Protein AF-A0A318JMF9-F1 (afdb_monomer)

Mean predicted aligned error: 12.47 Å

Radius of gyration: 26.85 Å; Cα contacts (8 Å, |Δi|>4): 436; chains: 1; bounding box: 63×48×75 Å

Sequence (307 aa):
MGHQTILVIGDNFRHQLGKFQRVDYADPLSEHMTLADIMDEAIEEFETSDWPSKGNLLEWVVRIHGVAILNQDQEPDFRDTHKEGWVRLDDKGNICEIVSRTIPEGFFDYIECSINSWKLKSGAKAYVFDRYDDFPASDGFAGSAQKAAIDFEGMRDLVQHHAACRWDSAAEVRGSMVWKPFSYFWEKYPNQNCSGDPYSDVIKEWQEQTGVEAILCQARKGAFYPDERMPEFEREIWNFFWNDHAHHSIDLLLLSKIEYIRRFDIHKFLKYNLIIKNSVLIEERNQKELFDSLPNESLLTLVYVYS

Foldseek 3Di:
DDKFKEKEWDDPVVLLCLLAAWLVAHQLPRPLKDKDFCVVVLVVCCVPDPCVVPDDSVVSLCVVQVADEDEPPDDDDSRPRGVQWYFYAYPVRDTDTTIGITSVNHDFHDFDQQAAFFAFDPPFDFAGDDPDVPDDPPDRTGSGHAPVGGDPVVVVVLVVVLVVLLVVVLCVQLPVPDADPLVVLCVVCVPCVPPPDPPPPSNVVRCPRPSNVSSVVCCVVCVSQPDPPPPPVSRVVSCSVPVDPDDPDDGQHFDQLQVVVVPDPCVPPPPGPWYTYPSDIDPDPCPPVVSVPDDRRITITIIMTHD

Solvent-accessible surface area (backbone atoms only — not comparable to full-atom values): 17632 Å² total; per-residue (Å²): 123,53,81,42,35,36,39,29,48,48,91,57,48,67,70,39,47,55,43,31,25,23,55,97,60,41,64,61,80,44,89,54,58,43,82,40,83,41,47,70,58,53,51,52,51,43,74,72,43,84,51,62,86,76,56,56,70,68,67,46,46,35,67,74,67,59,25,30,86,36,54,69,91,56,79,82,44,40,83,59,78,29,43,46,12,30,36,31,24,43,101,83,68,45,81,76,46,34,35,41,40,39,24,95,63,31,68,28,46,48,75,58,75,81,56,55,66,47,38,37,37,90,90,49,72,64,42,70,59,66,96,54,98,81,66,71,77,51,94,52,37,19,27,28,41,43,56,88,28,44,27,64,64,65,46,49,51,51,53,52,52,53,52,48,56,50,49,53,54,39,47,62,65,27,61,88,55,75,75,81,59,67,66,62,41,53,66,73,40,70,86,62,77,75,71,87,56,92,77,39,71,49,53,54,58,54,42,68,34,69,35,45,34,49,37,51,52,39,41,75,70,49,76,67,41,60,56,90,85,46,55,70,66,63,36,47,54,52,43,57,78,69,68,59,83,80,73,93,64,81,63,52,48,44,31,34,44,54,62,46,62,77,74,43,72,62,90,81,69,73,75,56,81,42,32,35,46,87,62,38,80,46,88,61,93,51,61,64,60,56,61,68,67,49,58,56,76,42,34,36,31,45,42,42,28,37,58

pLDDT: mean 76.56, std 17.06, range [31.16, 98.56]

Secondary structure (DSSP, 8-state):
--EEEEEEESS-HHHHHHTTB-GGGS-TT-TT-EEEE-HHHHHHHHHHSSGGGT--HHHHHHHHS-PEEEETTPPP-TTTTTSSEEEEE-TTS-EEEEEEEE-TT--B--EE-----EEBPTT--EE---SSTT----TTEESEEEGGGB-HHHHHHHHHHHHHHHHHHHHHHHTT-----HHHHHHH-TTTTTS--TT-HHHHHHHTSHHHHHHHHHIIIIITS--TTS-HHHHHHHHHHHH---------EEEEHHHHHHHS-HHHH---SEEEETTEEE--S-HHHHHHHS-TT-EEEEEEEE-

Structure (mmCIF, N/CA/C/O backbone):
data_AF-A0A318JMF9-F1
#
_entry.id   AF-A0A318JMF9-F1
#
loop_
_atom_site.group_PDB
_atom_site.id
_atom_site.type_symbol
_atom_site.label_atom_id
_atom_site.label_alt_id
_atom_site.label_comp_id
_atom_site.label_asym_id
_atom_site.label_entity_id
_atom_site.label_seq_id
_atom_site.pdbx_PDB_ins_code
_atom_site.Cartn_x
_atom_site.Cartn_y
_atom_site.Cartn_z
_atom_site.occupancy
_atom_site.B_iso_or_equiv
_atom_site.auth_seq_id
_atom_site.auth_comp_id
_atom_site.auth_asym_id
_atom_site.auth_atom_id
_atom_site.pdbx_PDB_model_num
ATOM 1 N N . MET A 1 1 ? 4.411 14.416 5.822 1.00 55.31 1 MET A N 1
ATOM 2 C CA . MET A 1 1 ? 4.332 13.034 5.343 1.00 55.31 1 MET A CA 1
ATOM 3 C C . MET A 1 1 ? 5.547 12.772 4.475 1.00 55.31 1 MET A C 1
ATOM 5 O O . MET A 1 1 ? 5.862 13.599 3.622 1.00 55.31 1 MET A O 1
ATOM 9 N N . GLY A 1 2 ? 6.318 11.748 4.816 1.00 73.75 2 GLY A N 1
ATOM 10 C CA . GLY A 1 2 ? 7.602 11.417 4.209 1.00 73.75 2 GLY A CA 1
ATOM 11 C C . GLY A 1 2 ? 7.675 9.936 3.860 1.00 73.75 2 GLY A C 1
ATOM 12 O O . GLY A 1 2 ? 6.997 9.109 4.462 1.00 73.75 2 GLY A O 1
ATOM 13 N N . HIS A 1 3 ? 8.516 9.610 2.884 1.00 73.94 3 HIS A N 1
ATOM 14 C CA . HIS A 1 3 ? 8.763 8.229 2.486 1.00 73.94 3 HIS A CA 1
ATOM 15 C C . HIS A 1 3 ? 9.754 7.586 3.454 1.00 73.94 3 HIS A C 1
ATOM 17 O O . HIS A 1 3 ? 10.778 8.184 3.806 1.00 73.94 3 HIS A O 1
ATOM 23 N N . GLN A 1 4 ? 9.466 6.357 3.866 1.00 75.94 4 GLN A N 1
ATOM 24 C CA . GLN A 1 4 ? 10.373 5.551 4.665 1.00 75.94 4 GLN A CA 1
ATOM 25 C C . GLN A 1 4 ? 10.754 4.281 3.920 1.00 75.94 4 GLN A C 1
ATOM 27 O O . GLN A 1 4 ? 9.925 3.644 3.278 1.00 75.94 4 GLN A O 1
ATOM 32 N N . THR A 1 5 ? 12.017 3.891 4.052 1.00 77.25 5 THR A N 1
ATOM 33 C CA . THR A 1 5 ? 12.508 2.613 3.543 1.00 77.25 5 THR A CA 1
ATOM 34 C C . THR A 1 5 ? 12.612 1.626 4.704 1.00 77.25 5 THR A C 1
ATOM 36 O O . THR A 1 5 ? 13.331 1.888 5.673 1.00 77.25 5 THR A O 1
ATOM 39 N N . ILE A 1 6 ? 11.921 0.495 4.602 1.00 81.00 6 ILE A N 1
ATOM 40 C CA . ILE A 1 6 ? 11.865 -0.581 5.593 1.00 81.00 6 ILE A CA 1
ATOM 41 C C . ILE A 1 6 ? 12.541 -1.828 5.020 1.00 81.00 6 ILE A C 1
ATOM 43 O O . ILE A 1 6 ? 12.201 -2.291 3.934 1.00 81.00 6 ILE A O 1
ATOM 47 N N . LEU A 1 7 ? 13.483 -2.408 5.761 1.00 82.56 7 LEU A N 1
ATOM 48 C CA . LEU A 1 7 ? 14.028 -3.729 5.453 1.00 82.56 7 LEU A CA 1
ATOM 49 C C . LEU A 1 7 ? 13.239 -4.799 6.214 1.00 82.56 7 LEU A C 1
ATOM 51 O O . LEU A 1 7 ? 13.320 -4.865 7.437 1.00 82.56 7 LEU A O 1
ATOM 55 N N . VAL A 1 8 ? 12.526 -5.672 5.508 1.00 82.94 8 VAL A N 1
ATOM 56 C CA . VAL A 1 8 ? 11.817 -6.812 6.100 1.00 82.94 8 VAL A CA 1
ATOM 57 C C . VAL A 1 8 ? 12.609 -8.095 5.874 1.00 82.94 8 VAL A C 1
ATOM 59 O O . VAL A 1 8 ? 12.996 -8.415 4.749 1.00 82.94 8 VAL A O 1
ATOM 62 N N . ILE A 1 9 ? 12.854 -8.840 6.946 1.00 84.12 9 ILE A N 1
ATOM 63 C CA . ILE A 1 9 ? 13.605 -10.096 6.923 1.00 84.12 9 ILE A CA 1
ATOM 64 C C . ILE A 1 9 ? 12.615 -11.257 7.067 1.00 84.12 9 ILE A C 1
ATOM 66 O O . ILE A 1 9 ? 11.918 -11.366 8.078 1.00 84.12 9 ILE A O 1
ATOM 70 N N . GLY A 1 10 ? 12.577 -12.139 6.068 1.00 83.06 10 GLY A N 1
ATOM 71 C CA . GLY A 1 10 ? 11.667 -13.287 6.000 1.00 83.06 10 GLY A CA 1
ATOM 72 C C . GLY A 1 10 ? 10.892 -13.370 4.682 1.00 83.06 10 GLY A C 1
ATOM 73 O O . GLY A 1 10 ? 11.002 -12.503 3.818 1.00 83.06 10 GLY A O 1
ATOM 74 N N . ASP A 1 11 ? 10.115 -14.439 4.519 1.00 78.56 11 ASP A N 1
ATOM 75 C CA . ASP A 1 11 ? 9.310 -14.733 3.323 1.00 78.56 11 ASP A CA 1
ATOM 76 C C . ASP A 1 11 ? 7.853 -14.244 3.412 1.00 78.56 11 ASP A C 1
ATOM 78 O O . ASP A 1 11 ? 7.174 -14.133 2.391 1.00 78.56 11 ASP A O 1
ATOM 82 N N . ASN A 1 12 ? 7.384 -13.898 4.612 1.00 83.25 12 ASN A N 1
ATOM 83 C CA . ASN A 1 12 ? 6.019 -13.456 4.907 1.00 83.25 12 ASN A CA 1
ATOM 84 C C . ASN A 1 12 ? 5.914 -11.937 5.142 1.00 83.25 12 ASN A C 1
ATOM 86 O O . ASN A 1 12 ? 5.141 -11.486 5.987 1.00 83.25 12 ASN A O 1
ATOM 90 N N . PHE A 1 13 ? 6.692 -11.135 4.412 1.00 83.19 13 PHE A N 1
ATOM 91 C CA . PHE A 1 13 ? 6.828 -9.700 4.681 1.00 83.19 13 PHE A CA 1
ATOM 92 C C . PHE A 1 13 ? 5.490 -8.939 4.749 1.00 83.19 13 PHE A C 1
ATOM 94 O O . PHE A 1 13 ? 5.367 -8.032 5.561 1.00 83.19 13 PHE A O 1
ATOM 101 N N . ARG A 1 14 ? 4.472 -9.334 3.965 1.00 80.00 14 ARG A N 1
ATOM 102 C CA . ARG A 1 14 ? 3.121 -8.739 4.017 1.00 80.00 14 ARG A CA 1
ATOM 103 C C . ARG A 1 14 ? 2.482 -8.872 5.395 1.00 80.00 14 ARG A C 1
ATOM 105 O O . ARG A 1 14 ? 2.031 -7.885 5.957 1.00 80.00 14 ARG A O 1
ATOM 112 N N . HIS A 1 15 ? 2.492 -10.083 5.946 1.00 86.06 15 HIS A N 1
ATOM 113 C CA . HIS A 1 15 ? 1.968 -10.333 7.285 1.00 86.06 15 HIS A CA 1
ATOM 114 C C . HIS A 1 15 ? 2.764 -9.550 8.338 1.00 86.06 15 HIS A C 1
ATOM 116 O O . HIS A 1 15 ? 2.170 -8.959 9.235 1.00 86.06 15 HIS A O 1
ATOM 122 N N . GLN A 1 16 ? 4.095 -9.489 8.197 1.00 89.31 16 GLN A N 1
ATOM 123 C CA . GLN A 1 16 ? 4.940 -8.725 9.119 1.00 89.31 16 GLN A CA 1
ATOM 124 C C . GLN A 1 16 ? 4.676 -7.212 9.059 1.00 89.31 16 GLN A C 1
ATOM 126 O O . GLN A 1 16 ? 4.720 -6.553 10.091 1.00 89.31 16 GLN A O 1
ATOM 131 N N . LEU A 1 17 ? 4.409 -6.664 7.870 1.00 87.12 17 LEU A N 1
ATOM 132 C CA . LEU A 1 17 ? 4.111 -5.243 7.672 1.00 87.12 17 LEU A CA 1
ATOM 133 C C . LEU A 1 17 ? 2.697 -4.859 8.087 1.00 87.12 17 LEU A C 1
ATOM 135 O O . LEU A 1 17 ? 2.513 -3.744 8.558 1.00 87.12 17 LEU A O 1
ATOM 139 N N . GLY A 1 18 ? 1.716 -5.752 7.926 1.00 88.25 18 GLY A N 1
ATOM 140 C CA . GLY A 1 18 ? 0.313 -5.459 8.239 1.00 88.25 18 GLY A CA 1
ATOM 141 C C . GLY A 1 18 ? 0.098 -5.004 9.684 1.00 88.25 18 GLY A C 1
ATOM 142 O O . GLY A 1 18 ? -0.807 -4.226 9.952 1.00 88.25 18 GLY A O 1
ATOM 143 N N . LYS A 1 19 ? 0.986 -5.414 10.595 1.00 92.06 19 LYS A N 1
ATOM 144 C CA . LYS A 1 19 ? 1.013 -4.974 11.993 1.00 92.06 19 LYS A CA 1
ATOM 145 C C . LYS A 1 19 ? 1.335 -3.482 12.176 1.00 92.06 19 LYS A C 1
ATOM 147 O O . LYS A 1 19 ? 1.018 -2.902 13.204 1.00 92.06 19 LYS A O 1
ATOM 152 N N . PHE A 1 20 ? 1.995 -2.873 11.202 1.00 92.06 20 PHE A N 1
ATOM 153 C CA . PHE A 1 20 ? 2.483 -1.497 11.276 1.00 92.06 20 PHE A CA 1
ATOM 154 C C . PHE A 1 20 ? 1.758 -0.558 10.305 1.00 92.06 20 PHE A C 1
ATOM 156 O O . PHE A 1 20 ? 2.102 0.623 10.217 1.00 92.06 20 PHE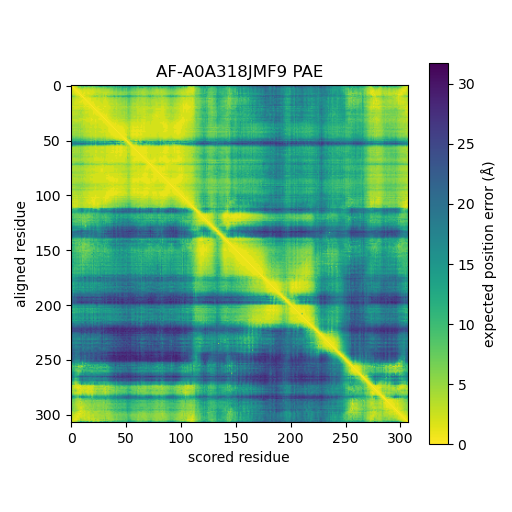 A O 1
ATOM 163 N N . GLN A 1 21 ? 0.751 -1.065 9.591 1.00 91.25 21 GLN A N 1
ATOM 164 C CA . GLN A 1 21 ? -0.090 -0.262 8.718 1.00 91.25 21 GLN A CA 1
ATOM 165 C C . GLN A 1 21 ? -1.174 0.444 9.537 1.00 91.25 21 GLN A C 1
ATOM 167 O O . GLN A 1 21 ? -1.767 -0.151 10.433 1.00 91.25 21 GLN A O 1
ATOM 172 N N . ARG A 1 22 ? -1.435 1.717 9.245 1.00 90.94 22 ARG A N 1
ATOM 173 C CA . ARG A 1 22 ? -2.503 2.490 9.885 1.00 90.94 22 ARG A CA 1
ATOM 174 C C . ARG A 1 22 ? -3.870 1.976 9.451 1.00 90.94 22 ARG A C 1
ATOM 176 O O . ARG A 1 22 ? -4.048 1.551 8.310 1.00 90.94 22 ARG A O 1
ATOM 183 N N . VAL A 1 23 ? -4.832 2.050 10.370 1.00 91.31 23 VAL A N 1
ATOM 184 C CA . VAL A 1 23 ? -6.178 1.488 10.189 1.00 91.31 23 VAL A CA 1
ATOM 185 C C . VAL A 1 23 ? -6.879 2.000 8.929 1.00 91.31 23 VAL A C 1
ATOM 187 O O . VAL A 1 23 ? -7.461 1.199 8.206 1.00 91.31 23 VAL A O 1
ATOM 190 N N . ASP A 1 24 ? -6.717 3.285 8.602 1.00 88.56 24 ASP A N 1
ATOM 191 C CA . ASP A 1 24 ? -7.337 3.944 7.440 1.00 88.56 24 ASP A CA 1
ATOM 192 C C . ASP A 1 24 ? -7.003 3.263 6.099 1.00 88.56 24 ASP A C 1
ATOM 194 O O . ASP A 1 24 ? -7.757 3.384 5.130 1.00 88.56 24 ASP A O 1
ATOM 198 N N . TYR A 1 25 ? -5.874 2.549 6.048 1.00 87.88 25 TYR A N 1
ATOM 199 C CA . TYR A 1 25 ? -5.303 1.944 4.844 1.00 87.88 25 TYR A CA 1
ATOM 200 C C . TYR A 1 25 ? -5.100 0.428 4.945 1.00 87.88 25 TYR A C 1
ATOM 202 O O . TYR A 1 25 ? -4.717 -0.207 3.959 1.00 87.88 25 TYR A O 1
ATOM 210 N N . ALA A 1 26 ? -5.278 -0.153 6.130 1.00 88.38 26 ALA A N 1
ATOM 211 C CA . ALA A 1 26 ? -5.149 -1.586 6.327 1.00 88.38 26 ALA A CA 1
ATOM 212 C C . ALA A 1 26 ? -6.336 -2.330 5.697 1.00 88.38 26 ALA A C 1
ATOM 214 O O . ALA A 1 26 ? -7.420 -1.772 5.526 1.00 88.38 26 ALA A O 1
ATOM 215 N N . ASP A 1 27 ? -6.148 -3.622 5.400 1.00 88.31 27 ASP A N 1
ATOM 216 C CA . ASP A 1 27 ? -7.284 -4.509 5.135 1.00 88.31 27 ASP A CA 1
ATOM 217 C C . ASP A 1 27 ? -8.257 -4.397 6.324 1.00 88.31 27 ASP A C 1
ATOM 219 O O . ASP A 1 27 ? -7.846 -4.649 7.465 1.00 88.31 27 ASP A O 1
ATOM 223 N N . PRO A 1 28 ? -9.535 -4.042 6.101 1.00 90.12 28 PRO A N 1
ATOM 224 C CA . PRO A 1 28 ? -10.494 -3.918 7.185 1.00 90.12 28 PRO A CA 1
ATOM 225 C C . PRO A 1 28 ? -10.727 -5.228 7.951 1.00 90.12 28 PRO A C 1
ATOM 227 O O . PRO A 1 28 ? -11.333 -5.206 9.017 1.00 90.12 28 PRO A O 1
ATOM 230 N N . LEU A 1 29 ? -10.260 -6.372 7.445 1.00 91.62 29 LEU A N 1
ATOM 231 C CA . LEU A 1 29 ? -10.269 -7.669 8.123 1.00 91.62 29 LEU A CA 1
ATOM 232 C C . LEU A 1 29 ? -8.881 -8.129 8.591 1.00 91.62 29 LEU A C 1
ATOM 234 O O . LEU A 1 29 ? -8.692 -9.312 8.878 1.00 91.62 29 LEU A O 1
ATOM 238 N N . SER A 1 30 ? -7.914 -7.215 8.675 1.00 92.00 30 SER A N 1
ATOM 239 C CA . SER A 1 30 ? -6.581 -7.490 9.209 1.00 92.00 30 SER A CA 1
ATOM 240 C C . SER A 1 30 ? -6.663 -8.147 10.590 1.00 92.00 30 SER A C 1
ATOM 242 O O . SER A 1 30 ? -7.359 -7.668 11.484 1.00 92.00 30 SER A O 1
ATOM 244 N N . GLU A 1 31 ? -5.901 -9.223 10.790 1.00 93.75 31 GLU A N 1
ATOM 245 C CA . GLU A 1 31 ? -5.790 -9.906 12.088 1.00 93.75 31 GLU A CA 1
ATOM 246 C C . GLU A 1 31 ? -5.094 -9.054 13.161 1.00 93.75 31 GLU A C 1
ATOM 248 O O . GLU A 1 31 ? -5.183 -9.360 14.347 1.00 93.75 31 GLU A O 1
ATOM 253 N N . HIS A 1 32 ? -4.402 -7.988 12.743 1.00 93.94 32 HIS A N 1
ATOM 254 C CA . HIS A 1 32 ? -3.735 -7.034 13.635 1.00 93.94 32 HIS A CA 1
ATOM 255 C C . HIS A 1 32 ? -4.677 -5.934 14.131 1.00 93.94 32 HIS A C 1
ATOM 257 O O . HIS A 1 32 ? -4.282 -5.124 14.965 1.00 93.94 32 HIS A O 1
ATOM 263 N N . MET A 1 33 ? -5.910 -5.895 13.618 1.00 95.69 33 MET A N 1
ATOM 264 C CA . MET A 1 33 ? -6.933 -4.953 14.051 1.00 95.69 33 MET A CA 1
ATOM 265 C C . MET A 1 33 ? -7.423 -5.316 15.454 1.00 95.69 33 MET A C 1
ATOM 267 O O . MET A 1 33 ? -7.842 -6.447 15.708 1.00 95.69 33 MET A O 1
ATOM 271 N N . THR A 1 34 ? -7.438 -4.342 16.354 1.00 96.50 34 THR A N 1
ATOM 272 C CA . THR A 1 34 ? -8.008 -4.473 17.694 1.00 96.50 34 THR A CA 1
ATOM 273 C C . THR A 1 34 ? -9.220 -3.563 17.854 1.00 96.50 34 THR A C 1
ATOM 275 O O . THR A 1 34 ? -9.387 -2.578 17.134 1.00 96.50 34 THR A O 1
ATOM 278 N N . LEU A 1 35 ? -10.098 -3.930 18.789 1.00 97.62 35 LEU A N 1
ATOM 279 C CA . LEU A 1 35 ? -11.214 -3.096 19.225 1.00 97.62 35 LEU A CA 1
ATOM 280 C C . LEU A 1 35 ? -10.816 -2.425 20.538 1.00 97.62 35 LEU A C 1
ATOM 282 O O . LEU A 1 35 ? -10.431 -3.116 21.484 1.00 97.62 35 LEU A O 1
ATOM 286 N N . ALA A 1 36 ? -10.913 -1.104 20.585 1.00 97.25 36 ALA A N 1
ATOM 287 C CA . ALA A 1 36 ? -10.720 -0.313 21.787 1.00 97.25 36 ALA A CA 1
ATOM 288 C C . ALA A 1 36 ? -12.061 0.306 22.187 1.00 97.25 36 ALA A C 1
ATOM 290 O O . ALA A 1 36 ? -12.651 1.047 21.403 1.00 97.25 36 ALA A O 1
ATOM 291 N N . ASP A 1 37 ? -12.538 -0.009 23.391 1.00 97.94 37 ASP A N 1
ATOM 292 C CA . ASP A 1 37 ? -13.601 0.770 24.029 1.00 97.94 37 ASP A CA 1
ATOM 293 C C . ASP A 1 37 ? -12.993 2.096 24.490 1.00 97.94 37 ASP A C 1
ATOM 295 O O . ASP A 1 37 ? -12.077 2.105 25.315 1.00 97.94 37 ASP A O 1
ATOM 299 N N . ILE A 1 38 ? -13.466 3.189 23.899 1.00 97.94 38 ILE A N 1
ATOM 300 C CA . ILE A 1 38 ? -12.955 4.545 24.123 1.00 97.94 38 ILE A CA 1
ATOM 301 C C . ILE A 1 38 ? -14.023 5.454 24.740 1.00 97.94 38 ILE A C 1
ATOM 303 O O . ILE A 1 38 ? -13.907 6.672 24.657 1.00 97.94 38 ILE A O 1
ATOM 307 N N . MET A 1 39 ? -15.086 4.894 25.333 1.00 98.06 39 MET A N 1
ATOM 308 C CA . MET A 1 39 ? -16.188 5.688 25.887 1.00 98.06 39 MET A CA 1
ATOM 309 C C . MET A 1 39 ? -15.707 6.727 26.907 1.00 98.06 39 MET A C 1
ATOM 311 O O . MET A 1 39 ? -15.981 7.915 26.749 1.00 98.06 39 MET A O 1
ATOM 315 N N . ASP A 1 40 ? -15.007 6.282 27.951 1.00 98.19 40 ASP A N 1
ATOM 316 C CA . ASP A 1 40 ? -14.596 7.159 29.051 1.00 98.19 40 ASP A CA 1
ATOM 317 C C . ASP A 1 40 ? -13.602 8.231 28.571 1.00 98.19 40 ASP A C 1
ATOM 319 O O . ASP A 1 40 ? -13.738 9.402 28.922 1.00 98.19 40 ASP A O 1
ATOM 323 N N . GLU A 1 41 ? -12.658 7.841 27.707 1.00 97.69 41 GLU A N 1
ATOM 324 C CA . GLU A 1 41 ? -11.687 8.742 27.071 1.00 97.69 41 GLU A CA 1
ATOM 325 C C . GLU A 1 41 ? -12.392 9.808 26.225 1.00 97.69 41 GLU A C 1
ATOM 327 O O . GLU A 1 41 ? -12.142 10.999 26.391 1.00 97.69 41 GLU A O 1
ATOM 332 N N . ALA A 1 42 ? -13.347 9.403 25.384 1.00 97.00 42 ALA A N 1
ATOM 333 C CA . ALA A 1 42 ? -14.112 10.316 24.544 1.00 97.00 42 ALA A CA 1
ATOM 334 C C . ALA A 1 42 ? -14.951 11.311 25.365 1.00 97.00 42 ALA A C 1
ATOM 336 O O . ALA A 1 42 ? -15.094 12.469 24.972 1.00 97.00 42 ALA A O 1
ATOM 337 N N . ILE A 1 43 ? -15.512 10.890 26.505 1.00 96.94 43 ILE A N 1
ATOM 338 C CA . ILE A 1 43 ? -16.249 11.787 27.408 1.00 96.94 43 ILE A CA 1
ATOM 339 C C . ILE A 1 43 ? -15.297 12.807 28.042 1.00 96.94 43 ILE A C 1
ATOM 341 O O . ILE A 1 43 ? -15.597 14.001 28.030 1.00 96.94 43 ILE A O 1
ATOM 345 N N . GLU A 1 44 ? -14.152 12.363 28.560 1.00 96.75 44 GLU A N 1
ATOM 346 C CA . GLU A 1 44 ? -13.156 13.247 29.176 1.00 96.75 44 GLU A CA 1
ATOM 347 C C . GLU A 1 44 ? -12.594 14.261 28.165 1.00 96.75 44 GLU A C 1
ATOM 349 O O . GLU A 1 44 ? -12.536 15.466 28.435 1.00 96.75 44 GLU A O 1
ATOM 354 N N . GLU A 1 45 ? -12.228 13.805 26.966 1.00 96.00 45 GLU A N 1
ATOM 355 C CA . GLU A 1 45 ? -11.762 14.673 25.884 1.00 96.00 45 GLU A CA 1
ATOM 356 C C . GLU A 1 45 ? -12.842 15.663 25.440 1.00 96.00 45 GLU A C 1
ATOM 358 O O . GLU A 1 45 ? -12.560 16.849 25.239 1.00 96.00 45 GLU A O 1
ATOM 363 N N . PHE A 1 46 ? -14.097 15.215 25.331 1.00 95.88 46 PHE A N 1
ATOM 364 C CA . PHE A 1 46 ? -15.213 16.098 25.026 1.00 95.88 46 PHE A CA 1
ATOM 365 C C . PHE A 1 46 ? -15.323 17.203 26.075 1.00 95.88 46 PHE A C 1
ATOM 367 O O . PHE A 1 46 ? -15.266 18.375 25.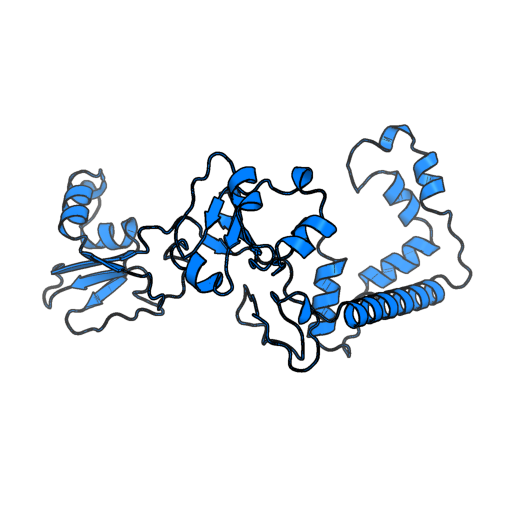704 1.00 95.88 46 PHE A O 1
ATOM 374 N N . GLU A 1 47 ? -15.416 16.850 27.360 1.00 94.56 47 GLU A N 1
ATOM 375 C CA . GLU A 1 47 ? -15.582 17.784 28.482 1.00 94.56 47 GLU A CA 1
ATOM 376 C C . GLU A 1 47 ? -14.433 18.792 28.619 1.00 94.56 47 GLU A C 1
ATOM 378 O O . GLU A 1 47 ? -14.655 19.926 29.053 1.00 94.56 47 GLU A O 1
ATOM 383 N N . THR A 1 48 ? -13.216 18.398 28.241 1.00 94.38 48 THR A N 1
ATOM 384 C CA . THR A 1 48 ? -12.016 19.246 28.317 1.00 94.38 48 THR A CA 1
ATOM 385 C C . THR A 1 48 ? -11.751 20.063 27.052 1.00 94.38 48 THR A C 1
ATOM 387 O O . THR A 1 48 ? -10.988 21.032 27.099 1.00 94.38 48 THR A O 1
ATOM 390 N N . SER A 1 49 ? -12.375 19.717 25.924 1.00 91.38 49 SER A N 1
ATOM 391 C CA . SER A 1 49 ? -12.236 20.462 24.672 1.00 91.38 49 SER A CA 1
ATOM 392 C C . SER A 1 49 ? -13.032 21.779 24.676 1.00 91.38 49 SER A C 1
ATOM 394 O O . SER A 1 49 ? -13.928 21.995 25.484 1.00 91.38 49 SER A O 1
ATOM 396 N N . ASP A 1 50 ? -12.763 22.674 23.718 1.00 87.81 50 ASP A N 1
ATOM 397 C CA . ASP A 1 50 ? -13.579 23.889 23.510 1.00 87.81 50 ASP A CA 1
ATOM 398 C C . ASP A 1 50 ? -14.935 23.593 22.822 1.00 87.81 50 ASP A C 1
ATOM 400 O O . ASP A 1 50 ? -15.783 24.482 22.649 1.00 87.81 50 ASP A O 1
ATOM 404 N N . TRP A 1 51 ? -15.146 22.346 22.386 1.00 82.25 51 TRP A N 1
ATOM 405 C CA . TRP A 1 51 ? -16.310 21.910 21.617 1.00 82.25 51 TRP A CA 1
ATOM 406 C C . TRP A 1 51 ? -17.647 21.838 22.373 1.00 82.25 51 TRP A C 1
ATOM 408 O O . TRP A 1 51 ? -18.662 22.124 21.734 1.00 82.25 51 TRP A O 1
ATOM 418 N N . PRO A 1 52 ? -17.724 21.536 23.686 1.00 70.62 52 PRO A N 1
ATOM 419 C CA . PRO A 1 52 ? -18.987 21.439 24.423 1.00 70.62 52 PRO A CA 1
ATOM 420 C C . PRO A 1 52 ? -19.845 22.700 24.331 1.00 70.62 52 PRO A C 1
ATOM 422 O O . PRO A 1 52 ? -21.065 22.642 24.433 1.00 70.62 52 PRO A O 1
ATOM 425 N N . SER A 1 53 ? -19.225 23.857 24.077 1.00 73.00 53 SER A N 1
ATOM 426 C CA . SER A 1 53 ? -19.934 25.119 23.849 1.00 73.00 53 SER A CA 1
ATOM 427 C C . SER A 1 53 ? -20.690 25.192 22.508 1.00 73.00 53 SER A C 1
ATOM 429 O O . SER A 1 53 ? -21.435 26.147 22.283 1.00 73.00 53 SER A O 1
ATOM 431 N N . LYS A 1 54 ? -20.493 24.217 21.605 1.00 70.69 54 LYS A N 1
ATOM 432 C CA . LYS A 1 54 ? -20.915 24.258 20.193 1.00 70.69 54 LYS A CA 1
ATOM 433 C C . LYS A 1 54 ? -21.628 23.001 19.678 1.00 70.69 54 LYS A C 1
ATOM 435 O O . LYS A 1 54 ? -22.114 23.053 18.551 1.00 70.69 54 LYS A O 1
ATOM 440 N N . GLY A 1 55 ? -21.714 21.907 20.438 1.00 85.38 55 GLY A N 1
ATOM 441 C CA . GLY A 1 55 ? -22.339 20.664 19.963 1.00 85.38 55 GLY A CA 1
ATOM 442 C C . GLY A 1 55 ? -22.600 19.630 21.059 1.00 85.38 55 GLY A C 1
ATOM 443 O O . GLY A 1 55 ? -22.291 19.862 22.226 1.00 85.38 55 GLY A O 1
ATOM 444 N N . ASN A 1 56 ? -23.189 18.492 20.679 1.00 94.31 56 ASN A N 1
ATOM 445 C CA . ASN A 1 56 ? -23.400 17.344 21.571 1.00 94.31 56 ASN A CA 1
ATOM 446 C C . ASN A 1 56 ? -22.268 16.302 21.435 1.00 94.31 56 ASN A C 1
ATOM 448 O O . ASN A 1 56 ? -21.508 16.328 20.466 1.00 94.31 56 ASN A O 1
ATOM 452 N N . LEU A 1 57 ? -22.174 15.387 22.409 1.00 95.44 57 LEU A N 1
ATOM 453 C CA . LEU A 1 57 ? -21.142 14.344 22.455 1.00 95.44 57 LEU A CA 1
ATOM 454 C C . LEU A 1 57 ? -21.162 13.447 21.208 1.00 95.44 57 LEU A C 1
ATOM 456 O O . LEU A 1 57 ? -20.107 13.148 20.671 1.00 95.44 57 LEU A O 1
ATOM 460 N N . LEU A 1 58 ? -22.340 13.066 20.700 1.00 97.12 58 LEU A N 1
ATOM 461 C CA . LEU A 1 58 ? -22.457 12.183 19.532 1.00 97.12 58 LEU A CA 1
ATOM 462 C C . LEU A 1 58 ? -21.812 12.800 18.284 1.00 97.12 58 LEU A C 1
ATOM 464 O O . LEU A 1 58 ? -20.983 12.171 17.632 1.00 97.12 58 LEU A O 1
ATOM 468 N N . GLU A 1 59 ? -22.172 14.045 17.971 1.00 95.81 59 GLU A N 1
ATOM 469 C CA . GLU A 1 59 ? -21.599 14.786 16.842 1.00 95.81 59 GLU A CA 1
ATOM 470 C C . GLU A 1 59 ? -20.090 14.978 16.993 1.00 95.81 59 GLU A C 1
ATOM 472 O O . GLU A 1 59 ? -19.355 14.923 16.005 1.00 95.81 59 GLU A O 1
ATOM 477 N N . TRP A 1 60 ? -19.631 15.210 18.224 1.00 96.06 60 TRP A N 1
ATOM 478 C CA . TRP A 1 60 ? -18.214 15.350 18.518 1.00 96.06 60 TRP A CA 1
ATOM 479 C C . TRP A 1 60 ? -17.462 14.038 18.295 1.00 96.06 60 TRP A C 1
ATOM 481 O O . TRP A 1 60 ? -16.491 14.036 17.546 1.00 96.06 60 TRP A O 1
ATOM 491 N N . VAL A 1 61 ? -17.948 12.921 18.844 1.00 96.44 61 VAL A N 1
ATOM 492 C CA . VAL A 1 61 ? -17.312 11.600 18.731 1.00 96.44 61 VAL A CA 1
ATOM 493 C C . VAL A 1 61 ? -17.190 11.166 17.273 1.00 96.44 61 VAL A C 1
ATOM 495 O O . VAL A 1 61 ? -16.099 10.817 16.827 1.00 96.44 61 VAL A O 1
ATOM 498 N N . VAL A 1 62 ? -18.281 11.256 16.505 1.00 96.50 62 VAL A N 1
ATOM 499 C CA . VAL A 1 62 ? -18.292 10.908 15.072 1.00 96.50 62 VAL A CA 1
ATOM 500 C C . VAL A 1 62 ? -17.272 11.742 14.297 1.00 96.50 62 VAL A C 1
ATOM 502 O O . VAL A 1 62 ? -16.579 11.240 13.416 1.00 96.50 62 VAL A O 1
ATOM 505 N N . ARG A 1 63 ? -17.152 13.030 14.629 1.00 94.50 63 ARG A N 1
ATOM 506 C CA . ARG A 1 63 ? -16.260 13.951 13.924 1.00 94.50 63 ARG A CA 1
ATOM 507 C C . ARG A 1 63 ? -14.793 13.798 14.319 1.00 94.50 63 ARG A C 1
ATOM 509 O O . ARG A 1 63 ? -13.935 13.911 13.448 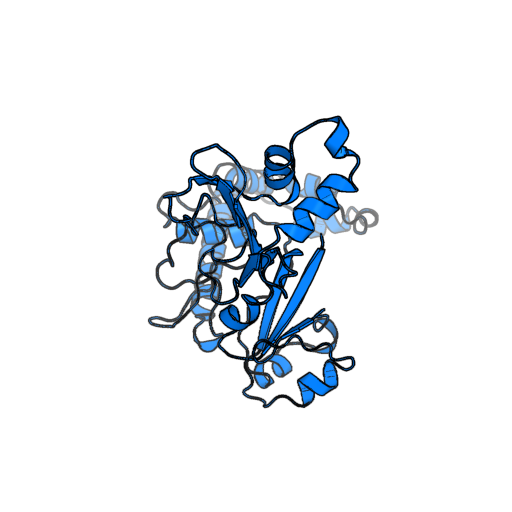1.00 94.50 63 ARG A O 1
ATOM 516 N N . ILE A 1 64 ? -14.505 13.667 15.610 1.00 95.25 64 ILE A N 1
ATOM 517 C CA . ILE A 1 64 ? -13.141 13.699 16.147 1.00 95.25 64 ILE A CA 1
ATOM 518 C C . ILE A 1 64 ? -12.489 12.322 16.077 1.00 95.25 64 ILE A C 1
ATOM 520 O O . ILE A 1 64 ? -11.338 12.236 15.660 1.00 95.25 64 ILE A O 1
ATOM 524 N N . HIS A 1 65 ? -13.228 11.257 16.395 1.00 94.38 65 HIS A N 1
ATOM 525 C CA . HIS A 1 65 ? -12.714 9.885 16.336 1.00 94.38 65 HIS A CA 1
ATOM 526 C C . HIS A 1 65 ? -13.004 9.177 15.003 1.00 94.38 65 HIS A C 1
ATOM 528 O O . HIS A 1 65 ? -12.584 8.039 14.830 1.00 94.38 65 HIS A O 1
ATOM 534 N N . GLY A 1 66 ? -13.723 9.813 14.067 1.00 94.44 66 GLY A N 1
ATOM 535 C CA . GLY A 1 66 ? -13.985 9.248 12.734 1.00 94.44 66 GLY A CA 1
ATOM 536 C C . GLY A 1 66 ? -14.886 8.006 12.731 1.00 94.44 66 GLY A C 1
ATOM 537 O O . GLY A 1 66 ? -14.918 7.266 11.754 1.00 94.44 66 GLY A O 1
ATOM 538 N N . VAL A 1 67 ? -15.620 7.753 13.816 1.00 96.88 67 VAL A N 1
ATOM 539 C CA . VAL A 1 67 ? -16.453 6.550 13.965 1.00 96.88 67 VAL A CA 1
ATOM 540 C C . VAL A 1 67 ? -17.862 6.739 13.393 1.00 96.88 67 VAL A C 1
ATOM 542 O O . VAL A 1 67 ? -18.418 7.837 13.424 1.00 96.88 67 VAL A O 1
ATOM 545 N N . ALA A 1 68 ? -18.477 5.659 12.903 1.00 97.88 68 ALA A N 1
ATOM 546 C CA . ALA A 1 68 ? -19.831 5.687 12.339 1.00 97.88 68 ALA A CA 1
ATOM 547 C C . ALA A 1 68 ? -20.927 5.355 13.370 1.00 97.88 68 ALA A C 1
ATOM 549 O O . ALA A 1 68 ? -20.675 4.714 14.383 1.00 97.88 68 ALA A O 1
ATOM 550 N N . ILE A 1 69 ? -22.173 5.766 13.125 1.00 98.31 69 ILE A N 1
ATOM 551 C CA . ILE A 1 69 ? -23.299 5.462 14.027 1.00 98.31 69 ILE A CA 1
ATOM 552 C C . ILE A 1 69 ? -23.824 4.047 13.765 1.00 98.31 69 ILE A C 1
ATOM 554 O O . ILE A 1 69 ? -24.182 3.729 12.632 1.00 98.31 69 ILE A O 1
ATOM 558 N N . LEU A 1 70 ? -23.964 3.251 14.827 1.00 98.12 70 LEU A N 1
ATOM 559 C CA . LEU A 1 70 ? -24.532 1.904 14.807 1.00 98.12 70 LEU A CA 1
ATOM 560 C C . LEU A 1 70 ? -25.782 1.844 15.700 1.00 98.12 70 LEU A C 1
ATOM 562 O O . LEU A 1 70 ? -25.726 2.155 16.888 1.00 98.12 70 LEU A O 1
ATOM 566 N N . ASN A 1 71 ? -26.939 1.459 15.163 1.00 97.12 71 ASN A N 1
ATOM 567 C CA . ASN A 1 71 ? -28.147 1.339 15.991 1.00 97.12 71 ASN A CA 1
ATOM 568 C C . ASN A 1 71 ? -28.108 0.057 16.846 1.00 97.12 71 ASN A C 1
ATOM 570 O O . ASN A 1 71 ? -27.430 -0.904 16.482 1.00 97.12 71 ASN A O 1
ATOM 574 N N . GLN A 1 72 ? -28.851 0.032 17.961 1.00 94.00 72 GLN A N 1
ATOM 575 C CA . GLN A 1 72 ? -28.812 -1.013 18.999 1.00 94.00 72 GLN A CA 1
ATOM 576 C C . GLN A 1 72 ? -28.757 -2.451 18.452 1.00 94.00 72 GLN A C 1
ATOM 578 O O . GLN A 1 72 ? -27.888 -3.215 18.867 1.00 94.00 72 GLN A O 1
ATOM 583 N N . ASP A 1 73 ? -29.603 -2.779 17.473 1.00 94.56 73 ASP A N 1
ATOM 584 C CA . ASP A 1 73 ? -29.750 -4.135 16.922 1.00 94.56 73 ASP A CA 1
ATOM 585 C C . ASP A 1 73 ? -28.973 -4.377 15.613 1.00 94.56 73 ASP A C 1
ATOM 587 O O . ASP A 1 73 ? -29.196 -5.371 14.919 1.00 94.56 73 ASP A O 1
ATOM 591 N N . GLN A 1 74 ? -28.090 -3.455 15.225 1.00 96.81 74 GLN A N 1
ATOM 592 C CA . GLN A 1 74 ? -27.259 -3.608 14.035 1.00 96.81 74 GLN A CA 1
ATOM 593 C C . GLN A 1 74 ? -25.910 -4.245 14.380 1.00 96.81 74 GLN A C 1
ATOM 595 O O . GLN A 1 74 ? -25.262 -3.902 15.375 1.00 96.81 74 GLN A O 1
ATOM 600 N N . GLU A 1 75 ? -25.471 -5.150 13.510 1.00 97.75 75 GLU A N 1
ATOM 601 C CA . GLU A 1 75 ? -24.105 -5.668 13.510 1.00 97.75 75 GLU A CA 1
ATOM 602 C C . GLU A 1 75 ? -23.174 -4.682 12.788 1.00 97.75 75 GLU A C 1
ATOM 604 O O . GLU A 1 75 ? -23.572 -4.102 11.770 1.00 97.75 75 GLU A O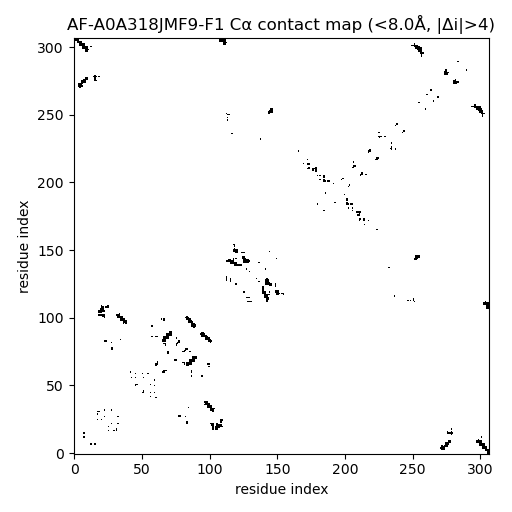 1
ATOM 609 N N . PRO A 1 76 ? -21.940 -4.479 13.279 1.00 97.62 76 PRO A N 1
ATOM 610 C CA . PRO A 1 76 ? -20.984 -3.602 12.625 1.00 97.62 76 PRO A CA 1
ATOM 611 C C . PRO A 1 76 ? -20.528 -4.181 11.277 1.00 97.62 76 PRO A C 1
ATOM 613 O O . PRO A 1 76 ? -20.069 -5.317 11.167 1.00 97.62 76 PRO A O 1
ATOM 616 N N . ASP A 1 77 ? -20.605 -3.355 10.239 1.00 97.44 77 ASP A N 1
ATOM 617 C CA . ASP A 1 77 ? -19.984 -3.614 8.938 1.00 97.44 77 ASP A CA 1
ATOM 618 C C . ASP A 1 77 ? -18.502 -3.226 8.953 1.00 97.44 77 ASP A C 1
ATOM 620 O O . ASP A 1 77 ? -18.140 -2.066 8.742 1.00 97.44 77 ASP A O 1
ATOM 624 N N . PHE A 1 78 ? -17.642 -4.214 9.192 1.00 95.56 78 PHE A N 1
ATOM 625 C CA . PHE A 1 78 ? -16.197 -4.015 9.258 1.00 95.56 78 PHE A CA 1
ATOM 626 C C . PHE A 1 78 ? -15.528 -3.706 7.923 1.00 95.56 78 PHE A C 1
ATOM 628 O O . PHE A 1 78 ? -14.366 -3.315 7.957 1.00 95.56 78 PHE A O 1
ATOM 635 N N . ARG A 1 79 ? -16.185 -3.917 6.776 1.00 93.81 79 ARG A N 1
ATOM 636 C CA . ARG A 1 79 ? -15.567 -3.723 5.452 1.00 93.81 79 ARG A CA 1
ATOM 637 C C . ARG A 1 79 ? -15.796 -2.330 4.889 1.00 93.81 79 ARG A C 1
ATOM 639 O O . ARG A 1 79 ? -15.012 -1.900 4.050 1.00 93.81 79 ARG A O 1
ATOM 646 N N . ASP A 1 80 ? -16.850 -1.664 5.340 1.00 94.12 80 ASP A N 1
ATOM 647 C CA . ASP A 1 80 ? -17.263 -0.374 4.805 1.00 94.12 80 ASP A CA 1
ATOM 648 C C . ASP A 1 80 ? -17.590 0.600 5.941 1.00 94.12 80 ASP A C 1
ATOM 650 O O . ASP A 1 80 ? -16.690 1.229 6.498 1.00 94.12 80 ASP A O 1
ATOM 654 N N . THR A 1 81 ? -18.857 0.687 6.351 1.00 96.75 81 THR A N 1
ATOM 655 C CA . THR A 1 81 ? -19.341 1.812 7.168 1.00 96.75 81 THR A CA 1
ATOM 656 C C . THR A 1 81 ? -18.648 1.922 8.530 1.00 96.75 81 THR A C 1
ATOM 658 O O . THR A 1 81 ? -18.363 3.025 8.982 1.00 96.75 81 THR A O 1
ATOM 661 N N . HIS A 1 82 ? -18.346 0.799 9.184 1.00 97.19 82 HIS A N 1
ATOM 662 C CA . HIS A 1 82 ? -17.784 0.764 10.540 1.00 97.19 82 HIS A CA 1
ATOM 663 C C . HIS A 1 82 ? -16.312 0.327 10.532 1.00 97.19 82 HIS A C 1
ATOM 665 O O . HIS A 1 82 ? -15.811 -0.224 11.517 1.00 97.19 82 HIS A O 1
ATOM 671 N N . LYS A 1 83 ? -15.607 0.536 9.407 1.00 95.44 83 LYS A N 1
ATOM 672 C CA . LYS A 1 83 ? -14.220 0.082 9.229 1.00 95.44 83 LYS A CA 1
ATOM 673 C C . LYS A 1 83 ? -13.241 0.690 10.244 1.00 95.44 83 LYS A C 1
ATOM 675 O O . LYS A 1 83 ? -12.319 -0.009 10.649 1.00 95.44 83 LYS A O 1
ATOM 680 N N . GLU A 1 84 ? -13.478 1.924 10.686 1.00 95.12 84 GLU A N 1
ATOM 681 C CA . GLU A 1 84 ? -12.641 2.683 11.637 1.00 95.12 84 GLU A CA 1
ATOM 682 C C . GLU A 1 84 ? -13.196 2.641 13.077 1.00 95.12 84 GLU A C 1
ATOM 684 O O . GLU A 1 84 ? -12.517 3.008 14.034 1.00 95.12 84 GLU A O 1
ATOM 689 N N . GLY A 1 85 ? -14.414 2.125 13.263 1.00 97.56 85 GLY A N 1
ATOM 690 C CA . GLY A 1 85 ? -15.094 2.080 14.555 1.00 97.56 85 GLY A CA 1
ATOM 691 C C . GLY A 1 85 ? -16.553 2.497 14.470 1.00 97.56 85 GLY A C 1
ATOM 692 O O . GLY A 1 85 ? -17.077 2.803 13.394 1.00 97.56 85 GLY A O 1
ATOM 693 N N . TRP A 1 86 ? -17.224 2.484 15.617 1.00 98.56 86 TRP A N 1
ATOM 694 C CA . TRP A 1 86 ? -18.620 2.873 15.724 1.00 98.56 86 TRP A CA 1
ATOM 695 C C . TRP A 1 86 ? -18.981 3.491 17.074 1.00 98.56 86 TRP A C 1
ATOM 697 O O . TRP A 1 86 ? -18.333 3.260 18.091 1.00 98.56 86 TRP A O 1
ATOM 707 N N . VAL A 1 87 ? -20.079 4.239 17.077 1.00 98.56 87 VAL A N 1
ATOM 708 C CA . VAL A 1 87 ? -20.809 4.665 18.268 1.00 98.56 87 VAL A CA 1
ATOM 709 C C . VAL A 1 87 ? -22.178 3.995 18.264 1.00 98.56 87 VAL A C 1
ATOM 711 O O . VAL A 1 87 ? -22.964 4.186 17.332 1.00 98.56 87 VAL A O 1
ATOM 714 N N . ARG A 1 88 ? -22.465 3.181 19.284 1.00 98.56 88 ARG A N 1
ATOM 715 C CA . ARG A 1 88 ? -23.751 2.491 19.404 1.00 98.56 88 ARG A CA 1
ATOM 716 C C . ARG A 1 88 ? -24.762 3.350 20.145 1.00 98.56 88 ARG A C 1
ATOM 718 O O . ARG A 1 88 ? -24.462 3.871 21.222 1.00 98.56 88 ARG A O 1
ATOM 725 N N . LEU A 1 89 ? -25.963 3.452 19.583 1.00 98.19 89 LEU A N 1
ATOM 726 C CA . LEU A 1 89 ? -27.097 4.128 20.209 1.00 98.19 89 LEU A CA 1
ATOM 727 C C . LEU A 1 89 ? -28.121 3.122 20.740 1.00 98.19 89 LEU A C 1
ATOM 729 O O . LEU A 1 89 ? -28.416 2.135 20.065 1.00 98.19 89 LEU A O 1
ATOM 733 N N . ASP A 1 90 ? -28.684 3.405 21.914 1.00 97.50 90 ASP A N 1
ATOM 734 C CA . ASP A 1 90 ? -29.847 2.693 22.447 1.00 97.50 90 ASP A CA 1
ATOM 735 C C . ASP A 1 90 ? -31.157 3.112 21.739 1.00 97.50 90 ASP A C 1
ATOM 737 O O . ASP A 1 90 ? -31.196 4.068 20.960 1.00 97.50 90 ASP A O 1
ATOM 741 N N . ASP A 1 91 ? -32.266 2.438 22.053 1.00 96.69 91 ASP A N 1
ATOM 742 C CA . ASP A 1 91 ? -33.610 2.733 21.519 1.00 96.69 91 ASP A CA 1
ATOM 743 C C . ASP A 1 91 ? -34.104 4.172 21.782 1.00 96.69 91 ASP A C 1
ATOM 745 O O . ASP A 1 91 ? -35.095 4.623 21.199 1.00 96.69 91 ASP A O 1
ATOM 749 N N . LYS A 1 92 ? -33.457 4.902 22.695 1.00 96.81 92 LYS A N 1
ATOM 750 C CA . LYS A 1 92 ? -33.773 6.293 23.046 1.00 96.81 92 LYS A CA 1
ATOM 751 C C . LYS A 1 92 ? -32.801 7.287 22.404 1.00 96.81 92 LYS A C 1
ATOM 753 O O . LYS A 1 92 ? -32.957 8.488 22.625 1.00 96.81 92 LYS A O 1
ATOM 758 N N . GLY A 1 93 ? -31.834 6.813 21.620 1.00 95.69 93 GLY A N 1
ATOM 759 C CA . GLY A 1 93 ? -30.799 7.625 20.990 1.00 95.69 93 GLY A CA 1
ATOM 760 C C . GLY A 1 93 ? -29.665 8.042 21.930 1.00 95.69 93 GLY A C 1
ATOM 761 O O . GLY A 1 93 ? -28.915 8.954 21.586 1.00 95.69 93 GLY A O 1
ATOM 762 N N . ASN A 1 94 ? -29.531 7.422 23.107 1.00 96.94 94 ASN A N 1
ATOM 763 C CA . ASN A 1 94 ? -28.384 7.652 23.986 1.00 96.94 94 ASN A CA 1
ATOM 764 C C . ASN A 1 94 ? -27.201 6.800 23.534 1.00 96.94 94 ASN A C 1
ATOM 766 O O . ASN A 1 94 ? -27.375 5.658 23.116 1.00 96.94 94 ASN A O 1
ATOM 770 N N . ILE A 1 95 ? -25.993 7.333 23.687 1.00 97.69 95 ILE A N 1
ATOM 771 C CA . ILE A 1 95 ? -24.763 6.587 23.427 1.00 97.69 95 ILE A CA 1
ATOM 772 C C . ILE A 1 95 ? -24.588 5.514 24.509 1.00 97.69 95 ILE A C 1
ATOM 774 O O . ILE A 1 95 ? -24.601 5.836 25.697 1.00 97.69 95 ILE A O 1
ATOM 778 N N . CYS A 1 96 ? -24.421 4.254 24.107 1.00 97.38 96 CYS A N 1
ATOM 779 C CA . CYS A 1 96 ? -24.191 3.134 25.025 1.00 97.38 96 CYS A CA 1
ATOM 780 C C . CYS A 1 96 ? -22.841 2.428 24.829 1.00 97.38 96 CYS A C 1
ATOM 782 O O . CYS A 1 96 ? -22.426 1.681 25.707 1.00 97.38 96 CYS A O 1
ATOM 784 N N . GLU A 1 97 ? -22.156 2.657 23.707 1.00 98.19 97 GLU A N 1
ATOM 785 C CA . GLU A 1 97 ? -20.833 2.095 23.400 1.00 98.19 97 GLU A CA 1
ATOM 786 C C . GLU A 1 97 ? -20.117 3.020 22.400 1.00 98.19 97 GLU A C 1
ATOM 788 O O . GLU A 1 97 ? -20.752 3.526 21.473 1.00 98.19 97 GLU A O 1
ATOM 793 N N . ILE A 1 98 ? -18.812 3.247 22.578 1.00 98.44 98 ILE A N 1
ATOM 794 C CA . ILE A 1 98 ? -17.955 3.914 21.588 1.00 98.44 98 ILE A CA 1
ATOM 795 C C . ILE A 1 98 ? -16.735 3.023 21.383 1.00 98.44 98 ILE A C 1
ATOM 797 O O . ILE A 1 98 ? -15.913 2.870 22.282 1.00 98.44 98 ILE A O 1
ATOM 801 N N . VAL A 1 99 ? -16.621 2.434 20.196 1.00 98.44 99 VAL A N 1
ATOM 802 C CA . VAL A 1 99 ? -15.529 1.528 19.842 1.00 98.44 99 VAL A CA 1
ATOM 803 C C . VAL A 1 99 ? -14.722 2.127 18.706 1.00 98.44 99 VAL A C 1
ATOM 805 O O . VAL A 1 99 ? -15.256 2.401 17.634 1.00 98.44 99 VAL A O 1
ATOM 808 N N . SER A 1 100 ? -13.417 2.267 18.914 1.00 97.62 100 SER A N 1
ATOM 809 C CA . SER A 1 100 ? -12.457 2.541 17.848 1.00 97.62 100 SER A CA 1
ATOM 810 C C . SER A 1 100 ? -11.811 1.239 17.389 1.00 97.62 100 SER A C 1
ATOM 812 O O . SER A 1 100 ? -11.467 0.372 18.198 1.00 97.62 100 SER A O 1
ATOM 814 N N . ARG A 1 101 ? -11.641 1.089 16.075 1.00 97.19 101 ARG A N 1
ATOM 815 C CA . ARG A 1 101 ? -10.813 0.028 15.501 1.00 97.19 101 ARG A CA 1
ATOM 816 C C . ARG A 1 101 ? -9.428 0.599 15.273 1.00 97.19 101 ARG A C 1
ATOM 818 O O . ARG A 1 101 ? -9.283 1.634 14.634 1.00 97.19 101 ARG A O 1
ATOM 825 N N . THR A 1 102 ? -8.409 -0.067 15.795 1.00 95.25 102 THR A N 1
ATOM 826 C CA . THR A 1 102 ? -7.038 0.440 15.728 1.00 95.25 102 THR A CA 1
ATOM 827 C C . THR A 1 102 ? -6.044 -0.673 15.440 1.00 95.25 102 THR A C 1
ATOM 829 O O . THR A 1 102 ? -6.335 -1.857 15.597 1.00 95.25 102 THR A O 1
ATOM 832 N N . ILE A 1 103 ? -4.855 -0.277 15.004 1.00 95.25 103 ILE A N 1
ATOM 833 C CA . ILE A 1 103 ? -3.669 -1.124 14.938 1.00 95.25 103 ILE A CA 1
ATOM 834 C C . ILE A 1 103 ? -2.645 -0.407 15.824 1.00 95.25 103 ILE A C 1
ATOM 836 O O . ILE A 1 103 ? -2.108 0.613 15.391 1.00 95.25 103 ILE A O 1
ATOM 840 N N . PRO A 1 104 ? -2.410 -0.861 17.072 1.00 93.50 104 PRO A N 1
ATOM 841 C CA . PRO A 1 104 ? -1.638 -0.099 18.059 1.00 93.50 104 PRO A CA 1
ATOM 842 C C . PRO A 1 104 ? -0.227 0.280 17.598 1.00 93.50 104 PRO A C 1
ATOM 844 O O . PRO A 1 104 ? 0.280 1.340 17.953 1.00 93.50 104 PRO A O 1
ATOM 847 N N . GLU A 1 105 ? 0.409 -0.575 16.798 1.00 93.38 105 GLU A N 1
ATOM 848 C CA . GLU A 1 105 ? 1.734 -0.329 16.228 1.00 93.38 105 GLU A CA 1
ATOM 849 C C . GLU A 1 105 ? 1.703 0.323 14.831 1.00 93.38 105 GLU A C 1
ATOM 851 O O . GLU A 1 105 ? 2.747 0.465 14.193 1.00 93.38 105 GLU A O 1
ATOM 856 N N . GLY A 1 106 ? 0.528 0.729 14.343 1.00 91.81 106 GLY A N 1
ATOM 857 C CA . GLY A 1 106 ? 0.326 1.332 13.030 1.00 91.81 106 GLY A CA 1
ATOM 858 C C . GLY A 1 106 ? 0.989 2.704 12.894 1.00 91.81 106 GLY A C 1
ATOM 859 O O . GLY A 1 106 ? 0.612 3.646 13.587 1.00 91.81 106 GLY A O 1
ATOM 860 N N . PHE A 1 107 ? 1.941 2.852 11.968 1.00 90.50 107 PHE A N 1
ATOM 861 C CA . PHE A 1 107 ? 2.658 4.117 11.743 1.00 90.50 107 PHE A CA 1
ATOM 862 C C . PHE A 1 107 ? 2.821 4.518 10.273 1.00 90.50 107 PHE A C 1
ATOM 864 O O . PHE A 1 107 ? 3.194 5.660 10.009 1.00 90.50 107 PHE A O 1
ATOM 871 N N . PHE A 1 108 ? 2.581 3.617 9.318 1.00 86.38 108 PHE A N 1
ATOM 872 C CA . PHE A 1 108 ? 2.634 3.943 7.891 1.00 86.38 108 PHE A CA 1
ATOM 873 C C . PHE A 1 108 ? 1.254 3.825 7.245 1.00 86.38 108 PHE A C 1
ATOM 875 O O . PHE A 1 108 ? 0.431 3.017 7.665 1.00 86.38 108 PHE A O 1
ATOM 882 N N . ASP A 1 109 ? 1.015 4.610 6.204 1.00 85.69 109 ASP A N 1
ATOM 883 C CA . ASP A 1 109 ? -0.243 4.647 5.470 1.00 85.69 109 ASP A CA 1
ATOM 884 C C . ASP A 1 109 ? -0.334 3.452 4.507 1.00 85.69 109 ASP A C 1
ATOM 886 O O . ASP A 1 109 ? -1.048 2.482 4.743 1.00 85.69 109 ASP A O 1
ATOM 890 N N . TYR A 1 110 ? 0.452 3.452 3.432 1.00 81.69 110 TYR A N 1
ATOM 891 C CA . TYR A 1 110 ? 0.449 2.378 2.438 1.00 81.69 110 TYR A CA 1
ATOM 892 C C . TYR A 1 110 ? 1.862 2.044 1.964 1.00 81.69 110 TYR A C 1
ATOM 894 O O . TYR A 1 110 ? 2.795 2.846 2.066 1.00 81.69 110 TYR A O 1
ATOM 902 N N . ILE A 1 111 ? 2.008 0.830 1.431 1.00 76.94 111 ILE A N 1
ATOM 903 C CA . ILE A 1 111 ? 3.227 0.402 0.747 1.00 76.94 111 ILE A CA 1
ATOM 904 C C . ILE A 1 111 ? 3.264 1.090 -0.615 1.00 76.94 111 ILE A C 1
ATOM 906 O O . ILE A 1 111 ? 2.361 0.927 -1.435 1.00 76.94 111 ILE A O 1
ATOM 910 N N . GLU A 1 112 ? 4.322 1.846 -0.868 1.00 69.50 112 GLU A N 1
ATOM 911 C CA . GLU A 1 112 ? 4.586 2.412 -2.178 1.00 69.50 112 GLU A CA 1
ATOM 912 C C . GLU A 1 112 ? 5.209 1.326 -3.057 1.00 69.50 112 GLU A C 1
ATOM 914 O O . GLU A 1 112 ? 6.381 0.965 -2.929 1.00 69.50 112 GLU A O 1
ATOM 919 N N . CYS A 1 113 ? 4.393 0.759 -3.939 1.00 61.09 113 CYS A N 1
ATOM 920 C CA . CYS A 1 113 ? 4.873 -0.096 -5.010 1.00 61.09 113 CYS A CA 1
ATOM 921 C C . CYS A 1 113 ? 4.989 0.737 -6.273 1.00 61.09 113 CYS A C 1
ATOM 923 O O . CYS A 1 113 ? 4.011 1.314 -6.739 1.00 61.09 113 CYS A O 1
ATOM 925 N N . SER A 1 114 ? 6.204 0.812 -6.800 1.00 49.84 114 SER A N 1
ATOM 926 C CA . SER A 1 114 ? 6.449 1.455 -8.078 1.00 49.84 114 SER A CA 1
ATOM 927 C C . SER A 1 114 ? 6.327 0.471 -9.230 1.00 49.84 114 SER A C 1
ATOM 929 O O . SER A 1 114 ? 5.753 0.818 -10.243 1.00 49.84 114 SER A O 1
ATOM 931 N N . ILE A 1 115 ? 6.836 -0.756 -9.105 1.00 55.91 115 ILE A N 1
ATOM 932 C CA . ILE A 1 115 ? 6.884 -1.698 -10.226 1.00 55.91 115 ILE A CA 1
ATOM 933 C C . ILE A 1 115 ? 5.798 -2.740 -10.050 1.00 55.91 115 ILE A C 1
ATOM 935 O O . ILE A 1 115 ? 5.896 -3.587 -9.168 1.00 55.91 115 ILE A O 1
ATOM 939 N N . ASN A 1 116 ? 4.813 -2.714 -10.943 1.00 60.59 116 ASN A N 1
ATOM 940 C CA . ASN A 1 116 ? 3.666 -3.623 -10.916 1.00 60.59 116 ASN A CA 1
ATOM 941 C C . ASN A 1 116 ? 3.820 -4.769 -11.939 1.00 60.59 116 ASN A C 1
ATOM 943 O O . ASN A 1 116 ? 2.917 -5.585 -12.108 1.00 60.59 116 ASN A O 1
ATOM 947 N N . SER A 1 117 ? 4.960 -4.839 -12.641 1.00 71.62 117 SER A N 1
ATOM 948 C CA . SER A 1 117 ? 5.058 -5.568 -13.915 1.00 71.62 117 SER A CA 1
ATOM 949 C C . SER A 1 117 ? 6.373 -6.335 -14.113 1.00 71.62 117 SER A C 1
ATOM 951 O O . SER A 1 117 ? 6.980 -6.298 -15.185 1.00 71.62 117 SER A O 1
ATOM 953 N N . TRP A 1 118 ? 6.840 -7.070 -13.102 1.00 76.44 118 TRP A N 1
ATOM 954 C CA . TRP A 1 118 ? 7.909 -8.054 -13.293 1.00 76.44 118 TRP A CA 1
ATOM 955 C C . TRP A 1 118 ? 7.407 -9.223 -14.125 1.00 76.44 118 TRP A C 1
ATOM 957 O O . TRP A 1 118 ? 6.526 -9.949 -13.670 1.00 76.44 118 TRP A O 1
ATOM 967 N N . LYS A 1 119 ? 8.004 -9.460 -15.300 1.00 81.88 119 LYS A N 1
ATOM 968 C CA . LYS A 1 119 ? 7.713 -10.673 -16.074 1.00 81.88 119 LYS A CA 1
ATOM 969 C C . LYS A 1 119 ? 8.126 -11.897 -15.275 1.00 81.88 119 LYS A C 1
ATOM 971 O O . LYS A 1 119 ? 9.244 -11.973 -14.768 1.00 81.88 119 LYS A O 1
ATOM 976 N N . LEU A 1 120 ? 7.237 -12.866 -15.194 1.00 84.81 120 LEU A N 1
ATOM 977 C CA . LEU A 1 120 ? 7.413 -14.115 -14.486 1.00 84.81 120 LEU A CA 1
ATOM 978 C C . LEU A 1 120 ? 7.742 -15.232 -15.464 1.00 84.81 120 LEU A C 1
ATOM 980 O O . LEU A 1 120 ? 7.246 -15.301 -16.587 1.00 84.81 120 LEU A O 1
ATOM 984 N N . LYS A 1 121 ? 8.542 -16.177 -14.984 1.00 88.19 121 LYS A N 1
ATOM 985 C CA . LYS A 1 121 ? 8.672 -17.486 -15.612 1.00 88.19 121 LYS A CA 1
ATOM 986 C C . LYS A 1 121 ? 7.340 -18.225 -15.506 1.00 88.19 121 LYS A C 1
ATOM 988 O O . LYS A 1 121 ? 6.606 -18.071 -14.529 1.00 88.19 121 LYS A O 1
ATOM 993 N N . SER A 1 122 ? 7.060 -19.081 -16.484 1.00 88.88 122 SER A N 1
ATOM 994 C CA . SER A 1 122 ? 5.836 -19.887 -16.502 1.00 88.88 122 SER A CA 1
ATOM 995 C C . SER A 1 122 ? 5.648 -20.666 -15.190 1.00 88.88 122 SER A C 1
ATOM 997 O O . SER A 1 122 ? 6.564 -21.348 -14.725 1.00 88.88 122 SER A O 1
ATOM 999 N N . GLY A 1 123 ? 4.464 -20.532 -14.584 1.00 85.12 123 GLY A N 1
ATOM 1000 C CA . GLY A 1 123 ? 4.085 -21.211 -13.341 1.00 85.12 123 GLY A CA 1
ATOM 1001 C C . GLY A 1 123 ? 4.739 -20.668 -12.065 1.00 85.12 123 GLY A C 1
ATOM 1002 O O . GLY A 1 123 ? 4.570 -21.264 -10.999 1.00 85.12 123 GLY A O 1
ATOM 1003 N N . ALA A 1 124 ? 5.495 -19.570 -12.138 1.00 82.38 124 ALA A N 1
ATOM 1004 C CA . ALA A 1 124 ? 6.127 -19.004 -10.958 1.00 82.38 124 ALA A CA 1
ATOM 1005 C C . ALA A 1 124 ? 5.107 -18.317 -10.034 1.00 82.38 124 ALA A C 1
ATOM 1007 O O . ALA A 1 124 ? 4.141 -17.706 -10.485 1.00 82.38 124 ALA A O 1
ATOM 1008 N N . LYS A 1 125 ? 5.337 -18.414 -8.720 1.00 75.25 125 LYS A N 1
ATOM 1009 C CA . LYS A 1 125 ? 4.527 -17.720 -7.712 1.00 75.25 125 LYS A CA 1
ATOM 1010 C C . LYS A 1 125 ? 5.008 -16.285 -7.556 1.00 75.25 125 LYS A C 1
ATOM 1012 O O . LYS A 1 125 ? 6.213 -16.041 -7.467 1.00 75.25 125 LYS A O 1
ATOM 1017 N N . ALA A 1 126 ? 4.064 -15.366 -7.449 1.00 72.69 126 ALA A N 1
ATOM 1018 C CA . ALA A 1 126 ? 4.333 -13.958 -7.243 1.00 72.69 126 ALA A CA 1
ATOM 1019 C C . ALA A 1 126 ? 3.173 -13.293 -6.499 1.00 72.69 126 ALA A C 1
ATOM 1021 O O . ALA A 1 126 ? 2.111 -13.890 -6.319 1.00 72.69 126 ALA A O 1
ATOM 1022 N N . TYR A 1 127 ? 3.402 -12.063 -6.064 1.00 66.69 127 TYR A N 1
ATOM 1023 C CA . TYR A 1 127 ? 2.423 -11.221 -5.408 1.00 66.69 127 TYR A CA 1
ATOM 1024 C C . TYR A 1 127 ? 2.124 -10.034 -6.306 1.00 66.69 127 TYR A C 1
ATOM 1026 O O . TYR A 1 127 ? 3.020 -9.271 -6.672 1.00 66.69 127 TYR A O 1
ATOM 1034 N N . VAL A 1 128 ? 0.853 -9.855 -6.632 1.00 65.88 128 VAL A N 1
ATOM 1035 C CA . VAL A 1 128 ? 0.409 -8.629 -7.282 1.00 65.88 128 VAL A CA 1
ATOM 1036 C C . VAL A 1 128 ? 0.261 -7.566 -6.212 1.00 65.88 128 VAL A C 1
ATOM 1038 O O . VAL A 1 128 ? -0.401 -7.770 -5.190 1.00 65.88 128 VAL A O 1
ATOM 1041 N N . PHE A 1 129 ? 1.003 -6.483 -6.400 1.00 59.56 129 PHE A N 1
ATOM 1042 C CA . PHE A 1 129 ? 0.790 -5.246 -5.683 1.00 59.56 129 PHE A CA 1
ATOM 1043 C C . PHE A 1 129 ? 0.009 -4.377 -6.624 1.00 59.56 129 PHE A C 1
ATOM 1045 O O . PHE A 1 129 ? 0.543 -3.957 -7.647 1.00 59.56 129 PHE A O 1
ATOM 1052 N N . ASP A 1 130 ? -1.250 -4.192 -6.287 1.00 55.22 130 ASP A N 1
ATOM 1053 C CA . ASP A 1 130 ? -2.071 -3.257 -7.000 1.00 55.22 130 ASP A CA 1
ATOM 1054 C C . ASP A 1 130 ? -2.531 -2.184 -6.030 1.00 55.22 130 ASP A C 1
ATOM 1056 O O . ASP A 1 130 ? -2.967 -2.483 -4.918 1.00 55.22 130 ASP A O 1
ATOM 1060 N N . ARG A 1 131 ? -2.328 -0.930 -6.423 1.00 49.62 131 ARG A N 1
ATOM 1061 C CA . ARG A 1 131 ? -2.807 0.228 -5.666 1.00 49.62 131 ARG A CA 1
ATOM 1062 C C . ARG A 1 131 ? -4.262 0.537 -6.020 1.00 49.62 131 ARG A C 1
ATOM 1064 O O . ARG A 1 131 ? -4.931 1.235 -5.265 1.00 49.62 131 ARG A O 1
ATOM 1071 N N . TYR A 1 132 ? -4.726 0.033 -7.158 1.00 51.56 132 TYR A N 1
ATOM 1072 C CA . TYR A 1 132 ? -6.049 0.271 -7.701 1.00 51.56 132 TYR A CA 1
ATOM 1073 C C . TYR A 1 132 ? -6.575 -1.090 -8.126 1.00 51.56 132 TYR A C 1
ATOM 1075 O O . TYR A 1 132 ? -6.063 -1.588 -9.104 1.00 51.56 132 TYR A O 1
ATOM 1083 N N . ASP A 1 133 ? -7.538 -1.689 -7.417 1.00 43.78 133 ASP A N 1
ATOM 1084 C CA . ASP A 1 133 ? -8.089 -3.057 -7.614 1.00 43.78 133 ASP A CA 1
ATOM 1085 C C . ASP A 1 133 ? -8.526 -3.456 -9.058 1.00 43.78 133 ASP A C 1
ATOM 1087 O O . ASP A 1 133 ? -9.106 -4.523 -9.271 1.00 43.78 133 ASP A O 1
ATOM 1091 N N . ASP A 1 134 ? -8.253 -2.622 -10.057 1.00 40.09 134 ASP A N 1
ATOM 1092 C CA . ASP A 1 134 ? -8.560 -2.771 -11.470 1.00 40.09 134 ASP A CA 1
ATOM 1093 C C . ASP A 1 134 ? -7.509 -3.563 -12.279 1.00 40.09 134 ASP A C 1
ATOM 1095 O O . ASP A 1 134 ? -7.808 -3.912 -13.423 1.00 40.09 134 ASP A O 1
ATOM 1099 N N . PHE A 1 135 ? -6.323 -3.911 -11.749 1.00 44.06 135 PHE A N 1
ATOM 1100 C CA . PHE A 1 135 ? -5.356 -4.750 -12.477 1.00 44.06 135 PHE A CA 1
ATOM 1101 C C . PHE A 1 135 ? -5.394 -6.202 -11.980 1.00 44.06 135 PHE A C 1
ATOM 1103 O O . PHE A 1 135 ? -4.721 -6.579 -11.011 1.00 44.06 135 PHE A O 1
ATOM 1110 N N . PRO A 1 136 ? -6.122 -7.106 -12.666 1.00 45.28 136 PRO A N 1
ATOM 1111 C CA . PRO A 1 136 ? -5.920 -8.526 -12.438 1.00 45.28 136 PRO A CA 1
ATOM 1112 C C . PRO A 1 136 ? -4.446 -8.865 -12.682 1.00 45.28 136 PRO A C 1
ATOM 1114 O O . PRO A 1 136 ? -3.810 -8.307 -13.574 1.00 45.28 136 PRO A O 1
ATOM 1117 N N . ALA A 1 137 ? -3.914 -9.810 -11.901 1.00 49.47 137 ALA A N 1
ATOM 1118 C CA . ALA A 1 137 ? -2.626 -10.449 -12.150 1.00 49.47 137 ALA A CA 1
ATOM 1119 C C . ALA A 1 137 ? -2.561 -10.934 -13.603 1.00 49.47 137 ALA A C 1
ATOM 1121 O O . ALA A 1 137 ? -3.043 -12.023 -13.915 1.00 49.47 137 ALA A O 1
ATOM 1122 N N . SER A 1 138 ? -2.044 -10.109 -14.508 1.00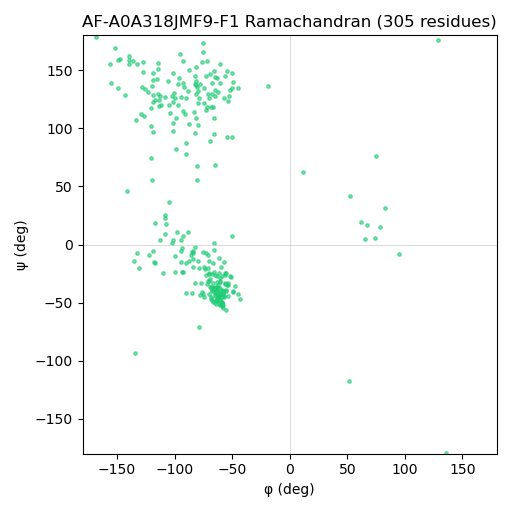 53.50 138 SER A N 1
ATOM 1123 C CA . SER A 1 138 ? -2.076 -10.426 -15.926 1.00 53.50 138 SER A CA 1
ATOM 1124 C C . SER A 1 138 ? -1.036 -11.502 -16.220 1.00 53.50 138 SER A C 1
ATOM 1126 O O . SER A 1 138 ? 0.075 -11.473 -15.694 1.00 53.50 138 SER A O 1
ATOM 1128 N N . ASP A 1 139 ? -1.449 -12.504 -17.000 1.00 62.81 139 ASP A N 1
ATOM 1129 C CA . ASP A 1 139 ? -0.672 -13.446 -17.818 1.00 62.81 139 ASP A CA 1
ATOM 1130 C C . ASP A 1 139 ? 0.860 -13.480 -17.614 1.00 62.81 139 ASP A C 1
ATOM 1132 O O . ASP A 1 139 ? 1.649 -13.250 -18.531 1.00 62.81 139 ASP A O 1
ATOM 1136 N N . GLY A 1 140 ? 1.309 -13.837 -16.407 1.00 77.44 140 GLY A N 1
ATOM 1137 C CA . GLY A 1 140 ? 2.729 -14.005 -16.106 1.00 77.44 140 GLY A CA 1
ATOM 1138 C C . GLY A 1 140 ? 3.486 -12.720 -15.765 1.00 77.44 140 GLY A C 1
ATOM 1139 O O . GLY A 1 140 ? 4.681 -12.668 -16.029 1.00 77.44 140 GLY A O 1
ATOM 1140 N N . PHE A 1 141 ? 2.853 -11.718 -15.153 1.00 77.88 141 PHE A N 1
ATOM 1141 C CA . PHE A 1 141 ? 3.518 -10.551 -14.562 1.00 77.88 141 PHE A CA 1
ATOM 1142 C C . PHE A 1 141 ? 3.099 -10.327 -13.099 1.00 77.88 141 PHE A C 1
ATOM 1144 O O . PHE A 1 141 ? 2.045 -10.794 -12.668 1.00 77.88 141 PHE A O 1
ATOM 1151 N N . ALA A 1 142 ? 3.930 -9.640 -12.307 1.00 75.69 142 ALA A N 1
ATOM 1152 C CA . ALA A 1 142 ? 3.580 -9.270 -10.933 1.00 75.69 142 ALA A CA 1
ATOM 1153 C C . ALA A 1 142 ? 4.344 -8.057 -10.394 1.00 75.69 142 ALA A C 1
ATOM 1155 O O . ALA A 1 142 ? 5.484 -7.810 -10.778 1.00 75.69 142 ALA A O 1
ATOM 1156 N N . GLY A 1 143 ? 3.762 -7.361 -9.413 1.00 69.12 143 GLY A N 1
ATOM 1157 C CA . GLY A 1 143 ? 4.437 -6.255 -8.724 1.00 69.12 143 GLY A CA 1
ATOM 1158 C C . GLY A 1 143 ? 5.522 -6.677 -7.731 1.00 69.12 143 GLY A C 1
ATOM 1159 O O . GLY A 1 143 ? 6.426 -5.919 -7.393 1.00 69.12 143 GLY A O 1
ATOM 1160 N N . SER A 1 144 ? 5.504 -7.932 -7.289 1.00 68.31 144 SER A N 1
ATOM 1161 C CA . SER A 1 144 ? 6.577 -8.497 -6.478 1.00 68.31 144 SER A CA 1
ATOM 1162 C C . SER A 1 144 ? 6.718 -9.984 -6.735 1.00 68.31 144 SER A C 1
ATOM 1164 O O . SER A 1 144 ? 5.744 -10.731 -6.744 1.00 68.31 144 SER A O 1
ATOM 1166 N N . ALA A 1 145 ? 7.949 -10.442 -6.905 1.00 69.06 145 ALA A N 1
ATOM 1167 C CA . ALA A 1 145 ? 8.247 -11.852 -7.060 1.00 69.06 145 ALA A CA 1
ATOM 1168 C C . ALA A 1 145 ? 9.614 -12.169 -6.463 1.00 69.06 145 ALA A C 1
ATOM 1170 O O . ALA A 1 145 ? 10.483 -11.305 -6.327 1.00 69.06 145 ALA A O 1
ATOM 1171 N N . GLN A 1 146 ? 9.839 -13.444 -6.149 1.00 64.81 146 GLN A N 1
ATOM 1172 C CA . GLN A 1 146 ? 11.203 -13.899 -5.913 1.00 64.81 146 GLN A CA 1
ATOM 1173 C C . GLN A 1 146 ? 12.029 -13.677 -7.177 1.00 64.81 146 GLN A C 1
ATOM 1175 O O . GLN A 1 146 ? 11.582 -13.993 -8.273 1.00 64.81 146 GLN A O 1
ATOM 1180 N N . LYS A 1 147 ? 13.274 -13.219 -7.054 1.00 65.50 147 LYS A N 1
ATOM 1181 C CA . LYS A 1 147 ? 14.132 -13.004 -8.230 1.00 65.50 147 LYS A CA 1
ATOM 1182 C C . LYS A 1 147 ? 14.252 -14.237 -9.133 1.00 65.50 147 LYS A C 1
ATOM 1184 O O . LYS A 1 147 ? 14.337 -14.110 -10.348 1.00 65.50 147 LYS A O 1
ATOM 1189 N N . ALA A 1 148 ? 14.251 -15.435 -8.548 1.00 74.81 148 ALA A N 1
ATOM 1190 C CA . ALA A 1 148 ? 14.289 -16.687 -9.301 1.00 74.81 148 ALA A CA 1
ATOM 1191 C C . ALA A 1 148 ? 13.030 -16.920 -10.159 1.00 74.81 148 ALA A C 1
ATOM 1193 O O . ALA A 1 148 ? 13.124 -17.609 -11.177 1.00 74.81 148 ALA A O 1
ATOM 1194 N N . ALA A 1 149 ? 11.894 -16.338 -9.766 1.00 79.88 149 ALA A N 1
ATOM 1195 C CA . ALA A 1 149 ? 10.630 -16.351 -10.493 1.00 79.88 149 ALA A CA 1
ATOM 1196 C C . ALA A 1 149 ? 10.593 -15.345 -11.654 1.00 79.88 149 ALA A C 1
ATOM 1198 O O . ALA A 1 149 ? 9.793 -15.533 -12.561 1.00 79.88 149 ALA A O 1
ATOM 1199 N N . ILE A 1 150 ? 11.457 -14.325 -11.659 1.00 79.44 150 ILE A N 1
ATOM 1200 C CA . ILE A 1 150 ? 11.469 -13.273 -12.685 1.00 79.44 150 ILE A CA 1
ATOM 1201 C C . ILE A 1 150 ? 12.175 -13.765 -13.957 1.00 79.44 150 ILE A C 1
ATOM 1203 O O . ILE A 1 150 ? 13.281 -14.319 -13.912 1.00 79.44 150 ILE A O 1
ATOM 1207 N N . ASP A 1 151 ? 11.539 -13.542 -15.103 1.00 83.56 151 ASP A N 1
ATOM 1208 C CA . ASP A 1 151 ? 12.065 -13.801 -16.441 1.00 83.56 151 ASP A CA 1
ATOM 1209 C C . ASP A 1 151 ? 12.796 -12.566 -16.993 1.00 83.56 151 ASP A C 1
ATOM 1211 O O . ASP A 1 151 ? 12.281 -11.804 -17.811 1.00 83.56 151 ASP A O 1
ATOM 1215 N N . PHE A 1 152 ? 14.024 -12.352 -16.514 1.00 77.81 152 PHE A N 1
ATOM 1216 C CA . PHE A 1 152 ? 14.844 -11.215 -16.945 1.00 77.81 152 PHE A CA 1
ATOM 1217 C C . PHE A 1 152 ? 15.182 -11.239 -18.437 1.00 77.81 152 PHE A C 1
ATOM 1219 O O . PHE A 1 152 ? 15.284 -10.170 -19.032 1.00 77.81 152 PHE A O 1
ATOM 1226 N N . GLU A 1 153 ? 15.378 -12.418 -19.036 1.00 80.75 153 GLU A N 1
ATOM 1227 C CA . GLU A 1 153 ? 15.640 -12.500 -20.478 1.00 80.75 153 GLU A CA 1
ATOM 1228 C C . GLU A 1 153 ? 14.388 -12.112 -21.254 1.00 80.75 153 GLU A C 1
ATOM 1230 O O . GLU A 1 153 ? 14.449 -11.212 -22.085 1.00 80.75 153 GLU A O 1
ATOM 1235 N N . GLY A 1 154 ? 13.226 -12.654 -20.883 1.00 83.00 154 GLY A N 1
ATOM 1236 C CA . GLY A 1 154 ? 11.969 -12.275 -21.513 1.00 83.00 154 GLY A CA 1
ATOM 1237 C C . GLY A 1 154 ? 11.624 -10.793 -21.353 1.00 83.00 154 GLY A C 1
ATOM 1238 O O . GLY A 1 154 ? 10.958 -10.249 -22.229 1.00 83.00 154 GLY A O 1
ATOM 1239 N N . MET A 1 155 ? 12.056 -10.124 -20.276 1.00 77.69 155 MET A N 1
ATOM 1240 C CA . MET A 1 155 ? 11.949 -8.662 -20.158 1.00 77.69 155 MET A CA 1
ATOM 1241 C C . MET A 1 155 ? 12.905 -7.932 -21.103 1.00 77.69 155 MET A C 1
ATOM 1243 O O . MET A 1 155 ? 12.508 -6.950 -21.727 1.00 77.69 155 MET A O 1
ATOM 1247 N N . ARG A 1 156 ? 14.159 -8.388 -21.224 1.00 74.06 156 ARG A N 1
ATOM 1248 C CA . ARG A 1 156 ? 15.120 -7.791 -22.164 1.00 74.06 156 ARG A CA 1
ATOM 1249 C C . ARG A 1 156 ? 14.651 -7.939 -23.601 1.00 74.06 156 ARG A C 1
ATOM 1251 O O . ARG A 1 156 ? 14.735 -6.963 -24.335 1.00 74.06 156 ARG A O 1
ATOM 1258 N N . ASP A 1 157 ? 14.123 -9.101 -23.967 1.00 78.12 157 ASP A N 1
ATOM 1259 C CA . ASP A 1 157 ? 13.581 -9.363 -25.299 1.00 78.12 157 ASP A CA 1
ATOM 1260 C C . ASP A 1 157 ? 12.409 -8.430 -25.612 1.00 78.12 157 ASP A C 1
ATOM 1262 O O . ASP A 1 157 ? 12.376 -7.829 -26.684 1.00 78.12 157 ASP A O 1
ATOM 1266 N N . LEU A 1 158 ? 11.493 -8.232 -24.653 1.00 75.44 158 LEU A N 1
ATOM 1267 C CA . LEU A 1 158 ? 10.399 -7.264 -24.789 1.00 75.44 158 LEU A CA 1
ATOM 1268 C C . LEU A 1 158 ? 10.942 -5.850 -25.017 1.00 75.44 158 LEU A C 1
ATOM 1270 O O . LEU A 1 158 ? 10.578 -5.198 -25.993 1.00 75.44 158 LEU A O 1
ATOM 1274 N N . VAL A 1 159 ? 11.859 -5.382 -24.165 1.00 69.75 159 VAL A N 1
ATOM 1275 C CA . VAL A 1 159 ? 12.454 -4.042 -24.296 1.00 69.75 159 VAL A CA 1
ATOM 1276 C C . VAL A 1 159 ? 13.191 -3.882 -25.629 1.00 69.75 159 VAL A C 1
ATOM 1278 O O . VAL A 1 159 ? 13.044 -2.851 -26.285 1.00 69.75 159 VAL A O 1
ATOM 1281 N N . GLN A 1 160 ? 13.957 -4.887 -26.057 1.00 71.75 160 GLN A N 1
ATOM 1282 C CA . GLN A 1 160 ? 14.664 -4.877 -27.339 1.00 71.75 160 GLN A CA 1
ATOM 1283 C C . GLN A 1 160 ? 13.696 -4.831 -28.520 1.00 71.75 160 GLN A C 1
ATOM 1285 O O . GLN A 1 160 ? 13.892 -4.023 -29.426 1.00 71.75 160 GLN A O 1
ATOM 1290 N N . HIS A 1 161 ? 12.644 -5.650 -28.498 1.00 77.19 161 HIS A N 1
ATOM 1291 C CA . HIS A 1 161 ? 11.611 -5.659 -29.528 1.00 77.19 161 HIS A CA 1
ATOM 1292 C C . HIS A 1 161 ? 10.939 -4.287 -29.646 1.00 77.19 161 HIS A C 1
ATOM 1294 O O . HIS A 1 161 ? 10.875 -3.707 -30.726 1.00 77.19 161 HIS A O 1
ATOM 1300 N N . HIS A 1 162 ? 10.524 -3.716 -28.518 1.00 69.56 162 HIS A N 1
ATOM 1301 C CA . HIS A 1 162 ? 9.928 -2.387 -28.454 1.00 69.56 162 HIS A CA 1
ATOM 1302 C C . HIS A 1 162 ? 10.873 -1.286 -28.955 1.00 69.56 162 HIS A C 1
ATOM 1304 O O . HIS A 1 162 ? 10.458 -0.412 -29.718 1.00 69.56 162 HIS A O 1
ATOM 1310 N N . ALA A 1 163 ? 12.150 -1.334 -28.570 1.00 68.06 163 ALA A N 1
ATOM 1311 C CA . ALA A 1 163 ? 13.162 -0.399 -29.050 1.00 68.06 163 ALA A CA 1
ATOM 1312 C C . ALA A 1 163 ? 13.376 -0.512 -30.570 1.00 68.06 163 ALA A C 1
ATOM 1314 O O . ALA A 1 163 ? 13.483 0.515 -31.241 1.00 68.06 163 ALA A O 1
ATOM 1315 N N . ALA A 1 164 ? 13.385 -1.732 -31.116 1.00 72.19 164 ALA A N 1
ATOM 1316 C CA . ALA A 1 164 ? 13.478 -1.973 -32.553 1.00 72.19 164 ALA A CA 1
ATOM 1317 C C . ALA A 1 164 ? 12.261 -1.404 -33.299 1.00 72.19 164 ALA A C 1
ATOM 1319 O O . ALA A 1 164 ? 12.434 -0.613 -34.220 1.00 72.19 164 ALA A O 1
ATOM 1320 N N . CYS A 1 165 ? 11.039 -1.682 -32.835 1.00 74.31 165 CYS A N 1
ATOM 1321 C CA . CYS A 1 165 ? 9.817 -1.132 -33.430 1.00 74.31 165 CYS A CA 1
ATOM 1322 C C . CYS A 1 165 ? 9.799 0.409 -33.428 1.00 74.31 165 CYS A C 1
ATOM 1324 O O . CYS A 1 165 ? 9.388 1.032 -34.411 1.00 74.31 165 CYS A O 1
ATOM 1326 N N . ARG A 1 166 ? 10.288 1.048 -32.352 1.00 66.88 166 ARG A N 1
ATOM 1327 C CA . ARG A 1 166 ? 10.453 2.514 -32.294 1.00 66.88 166 ARG A CA 1
ATOM 1328 C C . ARG A 1 166 ? 11.476 3.010 -33.302 1.00 66.88 166 ARG A C 1
ATOM 1330 O O . ARG A 1 166 ? 11.248 4.032 -33.942 1.00 66.88 166 ARG A O 1
ATOM 1337 N N . TRP A 1 167 ? 12.608 2.319 -33.406 1.00 73.94 167 TRP A N 1
ATOM 1338 C CA . TRP A 1 167 ? 13.646 2.667 -34.364 1.00 73.94 167 TRP A CA 1
ATOM 1339 C C . TRP A 1 167 ? 13.125 2.582 -35.795 1.00 73.94 167 TRP A C 1
ATOM 1341 O O . TRP A 1 167 ? 13.315 3.528 -36.553 1.00 73.94 167 TRP A O 1
ATOM 1351 N N . ASP A 1 168 ? 12.418 1.508 -36.138 1.00 81.50 168 ASP A N 1
ATOM 1352 C CA . ASP A 1 168 ? 11.839 1.318 -37.466 1.00 81.50 168 ASP A CA 1
ATOM 1353 C C . ASP A 1 168 ? 10.803 2.408 -37.779 1.00 81.50 168 ASP A C 1
ATOM 1355 O O . ASP A 1 168 ? 10.871 3.031 -38.838 1.00 81.50 168 ASP A O 1
ATOM 1359 N N . SER A 1 169 ? 9.931 2.737 -36.817 1.00 74.75 169 SER A N 1
ATOM 1360 C CA . SER A 1 169 ? 8.949 3.829 -36.947 1.00 74.75 169 SER A CA 1
ATOM 1361 C C . SER A 1 169 ? 9.623 5.194 -37.138 1.00 74.75 169 SER A C 1
ATOM 1363 O O . SER A 1 169 ? 9.262 5.972 -38.023 1.00 74.75 169 SER A O 1
ATOM 1365 N N . ALA A 1 170 ? 10.654 5.481 -36.339 1.00 74.69 170 ALA A N 1
ATOM 1366 C CA . ALA A 1 170 ? 11.433 6.708 -36.452 1.00 74.69 170 ALA A CA 1
ATOM 1367 C C . ALA A 1 170 ? 12.210 6.776 -37.776 1.00 74.69 170 ALA A C 1
ATOM 1369 O O . ALA A 1 170 ? 12.324 7.847 -38.372 1.00 74.69 170 ALA A O 1
ATOM 1370 N N . ALA A 1 171 ? 12.745 5.648 -38.249 1.00 81.50 171 ALA A N 1
ATOM 1371 C CA . ALA A 1 171 ? 13.464 5.548 -39.512 1.00 81.50 171 ALA A CA 1
ATOM 1372 C C . ALA A 1 171 ? 12.533 5.775 -40.711 1.00 81.50 171 ALA A C 1
ATOM 1374 O O . ALA A 1 171 ? 12.927 6.478 -41.647 1.00 81.50 171 ALA A O 1
ATOM 1375 N N . GLU A 1 172 ? 11.310 5.240 -40.659 1.00 83.56 172 GLU A N 1
ATOM 1376 C CA . GLU A 1 172 ? 10.262 5.471 -41.654 1.00 83.56 172 GLU A CA 1
ATOM 1377 C C . GLU A 1 172 ? 9.899 6.958 -41.738 1.00 83.56 172 GLU A C 1
ATOM 1379 O O . GLU A 1 172 ? 9.978 7.548 -42.817 1.00 83.56 172 GLU A O 1
ATOM 1384 N N . VAL A 1 173 ? 9.591 7.599 -40.603 1.00 80.50 173 VAL A N 1
ATOM 1385 C CA . VAL A 1 173 ? 9.215 9.024 -40.578 1.00 80.50 173 VAL A CA 1
ATOM 1386 C C . VAL A 1 173 ? 10.363 9.951 -40.927 1.00 80.50 173 VAL A C 1
ATOM 1388 O O . VAL A 1 173 ? 10.159 10.952 -41.618 1.00 80.50 173 VAL A O 1
ATOM 1391 N N . ARG A 1 174 ? 11.585 9.619 -40.508 1.00 83.81 174 ARG A N 1
ATOM 1392 C CA . ARG A 1 174 ? 12.769 10.355 -40.943 1.00 83.81 174 ARG A CA 1
ATOM 1393 C C . ARG A 1 174 ? 12.896 10.332 -42.463 1.00 83.81 174 ARG A C 1
ATOM 1395 O O . ARG A 1 174 ? 13.298 11.336 -43.051 1.00 83.81 174 ARG A O 1
ATOM 1402 N N . GLY A 1 175 ? 12.659 9.184 -43.098 1.00 86.94 175 GLY A N 1
ATOM 1403 C CA . GLY A 1 175 ? 12.994 8.972 -44.502 1.00 86.94 175 GLY A CA 1
ATOM 1404 C C . GLY A 1 175 ? 14.457 9.346 -44.780 1.00 86.94 175 GLY A C 1
ATOM 1405 O O . GLY A 1 175 ? 15.384 8.772 -44.200 1.00 86.94 175 GLY A O 1
ATOM 1406 N N . SER A 1 176 ? 14.666 10.347 -45.643 1.00 88.62 176 SER A N 1
ATOM 1407 C CA . SER A 1 176 ? 15.985 10.892 -45.998 1.00 88.62 176 SER A CA 1
ATOM 1408 C C . SER A 1 176 ? 16.413 12.122 -45.186 1.00 88.62 176 SER A C 1
ATOM 1410 O O . SER A 1 176 ? 17.444 12.721 -45.499 1.00 88.62 176 SER A O 1
ATOM 1412 N N . MET A 1 177 ? 15.630 12.552 -44.192 1.00 86.56 177 MET A N 1
ATOM 1413 C CA . MET A 1 177 ? 15.980 13.700 -43.355 1.00 86.56 177 MET A CA 1
ATOM 1414 C C . MET A 1 177 ? 17.241 13.406 -42.534 1.00 86.56 177 MET A C 1
ATOM 1416 O O . MET A 1 177 ? 17.463 12.290 -42.061 1.00 86.56 177 MET A O 1
ATOM 1420 N N . VAL A 1 178 ? 18.069 14.430 -42.343 1.00 85.25 178 VAL A N 1
ATOM 1421 C CA . VAL A 1 178 ? 19.278 14.368 -41.516 1.00 85.25 178 VAL A CA 1
ATOM 1422 C C . VAL A 1 178 ? 19.164 15.364 -40.371 1.00 85.25 178 VAL A C 1
ATOM 1424 O O . VAL A 1 178 ? 18.581 16.435 -40.528 1.00 85.25 178 VAL A O 1
ATOM 1427 N N . TRP A 1 179 ? 19.745 15.025 -39.226 1.00 88.25 179 TRP A N 1
ATOM 1428 C CA . TRP A 1 179 ? 19.850 15.908 -38.070 1.00 88.25 179 TRP A CA 1
ATOM 1429 C C . TRP A 1 179 ? 21.251 15.815 -37.476 1.00 88.25 179 TRP A C 1
ATOM 1431 O O . TRP A 1 179 ? 21.982 14.838 -37.669 1.00 88.25 179 TRP A O 1
ATOM 1441 N N . LYS A 1 180 ? 21.640 16.849 -36.744 1.00 91.06 180 LYS A N 1
ATOM 1442 C CA . LYS A 1 180 ? 22.830 16.838 -35.908 1.00 91.06 180 LYS A CA 1
ATOM 1443 C C . LYS A 1 180 ? 22.530 16.059 -34.618 1.00 91.06 180 LYS A C 1
ATOM 1445 O O . LYS A 1 180 ? 21.438 16.204 -34.058 1.00 91.06 180 LYS A O 1
ATOM 1450 N N . PRO A 1 181 ? 23.464 15.212 -34.148 1.00 84.62 181 PRO A N 1
ATOM 1451 C CA . PRO A 1 181 ? 23.296 14.497 -32.885 1.00 84.62 181 PRO A CA 1
ATOM 1452 C C . PRO A 1 181 ? 23.164 15.488 -31.723 1.00 84.62 181 PRO A C 1
ATOM 1454 O O . PRO A 1 181 ? 23.679 16.600 -31.805 1.00 84.62 181 PRO A O 1
ATOM 1457 N N . PHE A 1 182 ? 22.517 15.082 -30.627 1.00 80.56 182 PHE A N 1
ATOM 1458 C CA . PHE A 1 182 ? 22.316 15.954 -29.461 1.00 80.56 182 PHE A CA 1
ATOM 1459 C C . PHE A 1 182 ? 23.633 16.541 -28.921 1.00 80.56 182 PHE A C 1
ATOM 1461 O O . PHE A 1 182 ? 23.672 17.709 -28.546 1.00 80.56 182 PHE A O 1
ATOM 1468 N N . SER A 1 183 ? 24.736 15.782 -28.987 1.00 80.38 183 SER A N 1
ATOM 1469 C CA . SER A 1 183 ? 26.074 16.239 -28.578 1.00 80.38 183 SER A CA 1
ATOM 1470 C C . SER A 1 183 ? 26.534 17.511 -29.293 1.00 80.38 183 SER A C 1
ATOM 1472 O O . SER A 1 183 ? 27.173 18.354 -28.676 1.00 80.38 183 SER A O 1
ATOM 1474 N N . TYR A 1 184 ? 26.156 17.696 -30.561 1.00 89.69 184 TYR A N 1
ATOM 1475 C CA . TYR A 1 184 ? 26.469 18.912 -31.313 1.00 89.69 184 TYR A CA 1
ATOM 1476 C C . TYR A 1 184 ? 25.858 20.161 -30.659 1.00 89.69 184 TYR A C 1
ATOM 1478 O O . TYR A 1 184 ? 26.510 21.198 -30.567 1.00 89.69 184 TYR A O 1
ATOM 1486 N N . PHE A 1 185 ? 24.614 20.059 -30.184 1.00 85.81 185 PHE A N 1
ATOM 1487 C CA . PHE A 1 185 ? 23.938 21.151 -29.483 1.00 85.81 185 PHE A CA 1
ATOM 1488 C C . PHE A 1 185 ? 24.466 21.281 -28.056 1.00 85.81 185 PHE A C 1
ATOM 1490 O O . PHE A 1 185 ? 24.737 22.388 -27.610 1.00 85.81 185 PHE A O 1
ATOM 1497 N N . TRP A 1 186 ? 24.702 20.167 -27.363 1.00 80.06 186 TRP A N 1
ATOM 1498 C CA . TRP A 1 186 ? 25.283 20.166 -26.016 1.00 80.06 186 TRP A CA 1
ATOM 1499 C C . TRP A 1 186 ? 26.625 20.915 -25.944 1.00 80.06 186 TRP A C 1
ATOM 1501 O O . TRP A 1 186 ? 26.884 21.684 -25.019 1.00 80.06 186 TRP A O 1
ATOM 1511 N N . GLU A 1 187 ? 27.473 20.747 -26.958 1.00 85.94 187 GLU A N 1
ATOM 1512 C CA . GLU A 1 187 ? 28.755 21.452 -27.076 1.00 85.94 187 GLU A CA 1
ATOM 1513 C C . GLU A 1 187 ? 28.599 22.940 -27.434 1.00 85.94 187 GLU A C 1
ATOM 1515 O O . GLU A 1 187 ? 29.457 23.749 -27.080 1.00 85.94 187 GLU A O 1
ATOM 1520 N N . LYS A 1 188 ? 27.499 23.327 -28.095 1.00 87.62 188 LYS A N 1
ATOM 1521 C CA . LYS A 1 188 ? 27.180 24.722 -28.446 1.00 87.62 188 LYS A CA 1
ATOM 1522 C C . LYS A 1 188 ? 26.825 25.569 -27.216 1.00 87.62 188 LYS A C 1
ATOM 1524 O O . LYS A 1 188 ? 27.031 26.782 -27.240 1.00 87.62 188 LYS A O 1
ATOM 1529 N N . TYR A 1 189 ? 26.338 24.943 -26.142 1.00 83.94 189 TYR A N 1
ATOM 1530 C CA . TYR A 1 189 ? 25.842 25.615 -24.935 1.00 83.94 189 TYR A CA 1
ATOM 1531 C C . TYR A 1 189 ? 26.613 25.236 -23.654 1.00 83.94 189 TYR A C 1
ATOM 1533 O O . TYR A 1 189 ? 26.007 24.863 -22.648 1.00 83.94 189 TYR A O 1
ATOM 1541 N N . PRO A 1 190 ? 27.950 25.401 -23.609 1.00 74.38 190 PRO A N 1
ATOM 1542 C CA . PRO A 1 190 ? 28.791 24.879 -22.527 1.00 74.38 190 PRO A CA 1
ATOM 1543 C C . PRO A 1 190 ? 28.428 25.406 -21.128 1.00 74.38 190 PRO A C 1
ATOM 1545 O O . PRO A 1 190 ? 28.646 24.714 -20.137 1.00 74.38 190 PRO A O 1
ATOM 1548 N N . ASN A 1 191 ? 27.843 26.606 -21.040 1.00 70.56 191 ASN A N 1
ATOM 1549 C CA . ASN A 1 191 ? 27.469 27.252 -19.776 1.00 70.56 191 ASN A CA 1
ATOM 1550 C C . ASN A 1 191 ? 26.071 26.861 -19.263 1.00 70.56 191 ASN A C 1
ATOM 1552 O O . ASN A 1 191 ? 25.759 27.138 -18.108 1.00 70.56 191 ASN A O 1
ATOM 1556 N N . GLN A 1 192 ? 25.230 26.241 -20.099 1.00 64.75 192 GLN A N 1
ATOM 1557 C CA . GLN A 1 192 ? 23.902 25.745 -19.705 1.00 64.75 192 GLN A CA 1
ATOM 1558 C C . GLN A 1 192 ? 23.929 24.262 -19.298 1.00 64.75 192 GLN A C 1
ATOM 1560 O O . GLN A 1 192 ? 22.955 23.751 -18.756 1.00 64.75 192 GLN A O 1
ATOM 1565 N N . ASN A 1 193 ? 25.071 23.586 -19.457 1.00 55.91 193 ASN A N 1
ATOM 1566 C CA . ASN A 1 193 ? 25.245 22.160 -19.156 1.00 55.91 193 ASN A CA 1
ATOM 1567 C C . ASN A 1 193 ? 25.109 21.797 -17.659 1.00 55.91 193 ASN A C 1
ATOM 1569 O O . ASN A 1 193 ? 25.150 20.618 -17.314 1.00 55.91 193 ASN A O 1
ATOM 1573 N N . CYS A 1 194 ? 24.949 22.785 -16.770 1.00 54.09 194 CYS A N 1
ATOM 1574 C CA . CYS A 1 194 ? 24.938 22.605 -15.314 1.00 54.09 194 CYS A CA 1
ATOM 1575 C C . CYS A 1 194 ? 23.621 23.015 -14.629 1.00 54.09 194 CYS A C 1
ATOM 1577 O O . CYS A 1 194 ? 23.513 22.844 -13.417 1.00 54.09 194 CYS A O 1
ATOM 1579 N N . SER A 1 195 ? 22.640 23.592 -15.339 1.00 53.66 195 SER A N 1
ATOM 1580 C CA . SER A 1 195 ? 21.486 24.240 -14.684 1.00 53.66 195 SER A CA 1
ATOM 1581 C C . SER A 1 195 ? 20.361 23.290 -14.260 1.00 53.66 195 SER A C 1
ATOM 1583 O O . SER A 1 195 ? 19.397 23.747 -13.655 1.00 53.66 195 SER A O 1
ATOM 1585 N N . GLY A 1 196 ? 20.470 21.985 -14.534 1.00 55.34 196 GLY A N 1
ATOM 1586 C CA . GLY A 1 196 ? 19.497 20.979 -14.084 1.00 55.34 196 GLY A CA 1
ATOM 1587 C C . GLY A 1 196 ? 18.094 21.116 -14.687 1.00 55.34 196 GLY A C 1
ATOM 1588 O O . GLY A 1 196 ? 17.208 20.361 -14.301 1.00 55.34 196 GLY A O 1
ATOM 1589 N N . ASP A 1 197 ? 17.890 22.047 -15.621 1.00 59.94 197 ASP A N 1
ATOM 1590 C CA . ASP A 1 197 ? 16.602 22.280 -16.263 1.00 59.94 197 ASP A CA 1
ATOM 1591 C C . ASP A 1 197 ? 16.475 21.421 -17.540 1.00 59.94 197 ASP A C 1
ATOM 1593 O O . ASP A 1 197 ? 17.189 21.666 -18.523 1.00 59.94 197 ASP A O 1
ATOM 1597 N N . PRO A 1 198 ? 15.575 20.418 -17.564 1.00 49.59 198 PRO A N 1
ATOM 1598 C CA . PRO A 1 198 ? 15.295 19.609 -18.750 1.00 49.59 198 PRO A CA 1
ATOM 1599 C C . PRO A 1 198 ? 14.643 20.403 -19.901 1.00 49.59 198 PRO A C 1
ATOM 1601 O O . PRO A 1 198 ? 14.383 19.829 -20.956 1.00 49.59 198 PRO A O 1
ATOM 1604 N N . TYR A 1 199 ? 14.422 21.713 -19.747 1.00 54.31 199 TYR A N 1
ATOM 1605 C CA . TYR A 1 199 ? 13.931 22.623 -20.787 1.00 54.31 199 TYR A CA 1
ATOM 1606 C C . TYR A 1 199 ? 14.991 23.605 -21.308 1.00 54.31 199 TYR A C 1
ATOM 1608 O O . TYR A 1 199 ? 14.644 24.652 -21.855 1.00 54.31 199 TYR A O 1
ATOM 1616 N N . SER A 1 200 ? 16.281 23.280 -21.163 1.00 72.38 200 SER A N 1
ATOM 1617 C CA . SER A 1 200 ? 17.371 24.096 -21.717 1.00 72.38 200 SER A CA 1
ATOM 1618 C C . SER A 1 200 ? 17.170 24.435 -23.205 1.00 72.38 200 SER A C 1
ATOM 1620 O O . SER A 1 200 ? 16.651 23.623 -23.981 1.00 72.38 200 SER A O 1
ATOM 1622 N N . ASP A 1 201 ? 17.647 25.615 -23.622 1.00 81.56 201 ASP A N 1
ATOM 1623 C CA . ASP A 1 201 ? 17.638 26.064 -25.026 1.00 81.56 201 ASP A CA 1
ATOM 1624 C C . ASP A 1 201 ? 18.268 25.011 -25.964 1.00 81.56 201 ASP A C 1
ATOM 1626 O O . ASP A 1 201 ? 17.883 24.891 -27.126 1.00 81.56 201 ASP A O 1
ATOM 1630 N N . VAL A 1 202 ? 19.179 24.186 -25.427 1.00 82.44 202 VAL A N 1
ATOM 1631 C CA . VAL A 1 202 ? 19.806 23.029 -26.084 1.00 82.44 202 VAL A CA 1
ATOM 1632 C C . VAL A 1 202 ? 18.787 21.988 -26.546 1.00 82.44 202 VAL A C 1
ATOM 1634 O O . VAL A 1 202 ? 18.834 21.537 -27.691 1.00 82.44 202 VAL A O 1
ATOM 1637 N N . ILE A 1 203 ? 17.880 21.581 -25.651 1.00 80.12 203 ILE A N 1
ATOM 1638 C CA . ILE A 1 203 ? 16.859 20.567 -25.939 1.00 80.12 203 ILE A CA 1
ATOM 1639 C C . ILE A 1 203 ? 15.867 21.135 -26.936 1.00 80.12 203 ILE A C 1
ATOM 1641 O O . ILE A 1 203 ? 15.557 20.470 -27.921 1.00 80.12 203 ILE A O 1
ATOM 1645 N N . LYS A 1 204 ? 15.430 22.378 -26.726 1.00 85.12 204 LYS A N 1
ATOM 1646 C CA . LYS A 1 204 ? 14.508 23.048 -27.637 1.00 85.12 204 LYS A CA 1
ATOM 1647 C C . LYS A 1 204 ? 15.080 23.139 -29.056 1.00 85.12 204 LYS A C 1
ATOM 1649 O O . LYS A 1 204 ? 14.440 22.666 -29.988 1.00 85.12 204 LYS A O 1
ATOM 1654 N N . GLU A 1 205 ? 16.302 23.648 -29.220 1.00 88.81 205 GLU A N 1
ATOM 1655 C CA . GLU A 1 205 ? 16.926 23.764 -30.546 1.00 88.81 205 GLU A CA 1
ATOM 1656 C C . GLU A 1 205 ? 17.160 22.389 -31.196 1.00 88.81 205 GLU A C 1
ATOM 1658 O O . GLU A 1 205 ? 16.956 22.220 -32.398 1.00 88.81 205 GLU A O 1
ATOM 1663 N N . TRP A 1 206 ? 17.549 21.374 -30.416 1.00 88.44 206 TRP A N 1
ATOM 1664 C CA . TRP A 1 206 ? 17.694 20.019 -30.947 1.00 88.44 206 TRP A CA 1
ATOM 1665 C C . TRP A 1 206 ? 16.358 19.442 -31.443 1.00 88.44 206 TRP A C 1
ATOM 1667 O O . TRP A 1 206 ? 16.339 18.798 -32.498 1.00 88.44 206 TRP A O 1
ATOM 1677 N N . GLN A 1 207 ? 15.263 19.682 -30.711 1.00 85.69 207 GLN A N 1
ATOM 1678 C CA . GLN A 1 207 ? 13.911 19.230 -31.056 1.00 85.69 207 GLN A CA 1
ATOM 1679 C C . GLN A 1 207 ? 13.331 19.944 -32.285 1.00 85.69 207 GLN A C 1
ATOM 1681 O O . GLN A 1 207 ? 12.558 19.332 -33.014 1.00 85.69 207 GLN A O 1
ATOM 1686 N N . GLU A 1 208 ? 13.721 21.197 -32.539 1.00 89.56 208 GLU A N 1
ATOM 1687 C CA . GLU A 1 208 ? 13.277 22.008 -33.687 1.00 89.56 208 GLU A CA 1
ATOM 1688 C C . GLU A 1 208 ? 13.883 21.564 -35.033 1.00 89.56 208 GLU A C 1
ATOM 1690 O O . GLU A 1 208 ? 13.499 22.052 -36.098 1.00 89.56 208 GLU A O 1
ATOM 1695 N N . GLN A 1 209 ? 14.828 20.620 -35.034 1.00 89.31 209 GLN A N 1
ATOM 1696 C CA . GLN A 1 209 ? 15.313 20.034 -36.280 1.00 89.31 209 GLN A CA 1
ATOM 1697 C C . GLN A 1 209 ? 14.190 19.253 -36.960 1.00 89.31 209 GLN A C 1
ATOM 1699 O O . GLN A 1 209 ? 13.647 18.330 -36.364 1.00 89.31 209 GLN A O 1
ATOM 1704 N N . THR A 1 210 ? 13.918 19.526 -38.238 1.00 86.62 210 THR A N 1
ATOM 1705 C CA . THR A 1 210 ? 12.778 18.950 -38.977 1.00 86.62 210 THR A CA 1
ATOM 1706 C C . THR A 1 210 ? 12.650 17.427 -38.842 1.00 86.62 210 THR A C 1
ATOM 1708 O O . THR A 1 210 ? 11.550 16.914 -38.669 1.00 86.62 210 THR A O 1
ATOM 1711 N N . GLY A 1 211 ? 13.768 16.689 -38.876 1.00 82.88 211 GLY A N 1
ATOM 1712 C CA . GLY A 1 211 ? 13.749 15.232 -38.700 1.00 82.88 211 GLY A CA 1
ATOM 1713 C C . GLY A 1 211 ? 13.457 14.775 -37.265 1.00 82.88 211 GLY A C 1
ATOM 1714 O O . GLY A 1 211 ? 12.797 13.758 -37.078 1.00 82.88 211 GLY A O 1
ATOM 1715 N N . VAL A 1 212 ? 13.911 15.526 -36.258 1.00 83.25 212 VAL A N 1
ATOM 1716 C CA . VAL A 1 212 ? 13.629 15.248 -34.840 1.00 83.25 212 VAL A CA 1
ATOM 1717 C C . VAL A 1 212 ? 12.184 15.620 -34.515 1.00 83.25 212 VAL A C 1
ATOM 1719 O O . VAL A 1 212 ? 11.465 14.819 -33.923 1.00 83.25 212 VAL A O 1
ATOM 1722 N N . GLU A 1 213 ? 11.729 16.786 -34.972 1.00 82.75 213 GLU A N 1
ATOM 1723 C CA . GLU A 1 213 ? 10.348 17.240 -34.836 1.00 82.75 213 GLU A CA 1
ATOM 1724 C C . GLU A 1 213 ? 9.373 16.240 -35.465 1.00 82.75 213 GLU A C 1
ATOM 1726 O O . GLU A 1 213 ? 8.390 15.873 -34.828 1.00 82.75 213 GLU A O 1
ATOM 1731 N N . ALA A 1 214 ? 9.663 15.723 -36.664 1.00 77.88 214 ALA A N 1
ATOM 1732 C CA . ALA A 1 214 ? 8.820 14.725 -37.320 1.00 77.88 214 ALA A CA 1
ATOM 1733 C C . ALA A 1 214 ? 8.649 13.455 -36.464 1.00 77.88 214 ALA A C 1
ATOM 1735 O O . ALA A 1 214 ? 7.520 12.995 -36.269 1.00 77.88 214 ALA A O 1
ATOM 1736 N N . ILE A 1 215 ? 9.742 12.938 -35.889 1.00 78.75 215 ILE A N 1
ATOM 1737 C CA . ILE A 1 215 ? 9.727 11.776 -34.986 1.00 78.75 215 ILE A CA 1
ATOM 1738 C C . ILE A 1 215 ? 8.924 12.087 -33.713 1.00 78.75 215 ILE A C 1
ATOM 1740 O O . ILE A 1 215 ? 8.050 11.315 -33.318 1.00 78.75 215 ILE A O 1
ATOM 1744 N N . LEU A 1 216 ? 9.170 13.237 -33.079 1.00 75.94 216 LEU A N 1
ATOM 1745 C CA . LEU A 1 216 ? 8.497 13.631 -31.837 1.00 75.94 216 LEU A CA 1
ATOM 1746 C C . LEU A 1 216 ? 7.011 13.945 -32.042 1.00 75.94 216 LEU A C 1
ATOM 1748 O O . LEU A 1 216 ? 6.185 13.610 -31.196 1.00 75.94 216 LEU A O 1
ATOM 1752 N N . CYS A 1 217 ? 6.636 14.554 -33.164 1.00 71.06 217 CYS A N 1
ATOM 1753 C CA . CYS A 1 217 ? 5.242 14.767 -33.538 1.00 71.06 217 CYS A CA 1
ATOM 1754 C C . CYS A 1 217 ? 4.519 13.441 -33.758 1.00 71.06 217 CYS A C 1
ATOM 1756 O O . CYS A 1 217 ? 3.353 13.328 -33.386 1.00 71.06 217 CYS A O 1
ATOM 1758 N N . GLN A 1 218 ? 5.190 12.437 -34.322 1.00 67.12 218 GLN A N 1
ATOM 1759 C CA . GLN A 1 218 ? 4.630 11.097 -34.450 1.00 67.12 218 GLN A CA 1
ATOM 1760 C C . GLN A 1 218 ? 4.451 10.432 -33.071 1.00 67.12 218 GLN A C 1
ATOM 1762 O O . GLN A 1 218 ? 3.412 9.822 -32.813 1.00 67.12 218 GLN A O 1
ATOM 1767 N N . ALA A 1 219 ? 5.399 10.647 -32.149 1.00 62.91 219 ALA A N 1
ATOM 1768 C CA . ALA A 1 219 ? 5.292 10.203 -30.758 1.00 62.91 219 ALA A CA 1
ATOM 1769 C C . ALA A 1 219 ? 4.123 10.843 -30.008 1.00 62.91 219 ALA A C 1
ATOM 1771 O O . ALA A 1 219 ? 3.357 10.147 -29.344 1.00 62.91 219 ALA A O 1
ATOM 1772 N N . ARG A 1 220 ? 3.918 12.150 -30.192 1.00 60.56 220 ARG A N 1
ATOM 1773 C CA . ARG A 1 220 ? 2.799 12.903 -29.604 1.00 60.56 220 ARG A CA 1
ATOM 1774 C C . ARG A 1 220 ? 1.436 12.554 -30.215 1.00 60.56 220 ARG A C 1
ATOM 1776 O O . ARG A 1 220 ? 0.424 12.746 -29.556 1.00 60.56 220 ARG A O 1
ATOM 1783 N N . LYS A 1 221 ? 1.395 12.055 -31.457 1.00 51.88 221 LYS A N 1
ATOM 1784 C CA . LYS A 1 221 ? 0.165 11.705 -32.197 1.00 51.88 221 LYS A CA 1
ATOM 1785 C C . LYS A 1 221 ? -0.333 10.272 -31.972 1.00 51.88 221 LYS A C 1
ATOM 1787 O O . LYS A 1 221 ? -1.209 9.833 -32.708 1.00 51.88 221 LYS A O 1
ATOM 1792 N N . GLY A 1 222 ? 0.211 9.534 -31.007 1.00 46.03 222 GLY A N 1
ATOM 1793 C CA . GLY A 1 222 ? -0.232 8.159 -30.759 1.00 46.03 222 GLY A CA 1
ATOM 1794 C C . GLY A 1 222 ? 0.603 7.076 -31.445 1.00 46.03 222 GLY A C 1
ATOM 1795 O O . GLY A 1 222 ? 0.431 5.913 -31.125 1.00 46.03 222 GLY A O 1
ATOM 1796 N N . ALA A 1 223 ? 1.547 7.395 -32.339 1.00 44.50 223 ALA A N 1
ATOM 1797 C CA . ALA A 1 223 ? 2.307 6.344 -33.038 1.00 44.50 223 ALA A CA 1
ATOM 1798 C C . ALA A 1 223 ? 3.517 5.807 -32.247 1.00 44.50 223 ALA A C 1
ATOM 1800 O O . ALA A 1 223 ? 4.132 4.827 -32.650 1.00 44.50 223 ALA A O 1
ATOM 1801 N N . PHE A 1 224 ? 3.839 6.430 -31.109 1.00 46.50 224 PHE A N 1
ATOM 1802 C CA . PHE A 1 224 ? 4.656 5.822 -30.050 1.00 46.50 224 PHE A CA 1
ATOM 1803 C C . PHE A 1 224 ? 3.809 5.471 -28.824 1.00 46.50 224 PHE A C 1
ATOM 1805 O O . PHE A 1 224 ? 4.363 5.140 -27.778 1.00 46.50 224 PHE A O 1
ATOM 1812 N N . TYR A 1 225 ? 2.483 5.570 -28.932 1.00 46.78 225 TYR A N 1
ATOM 1813 C CA . TYR A 1 225 ? 1.613 4.903 -27.986 1.00 46.78 225 TYR A CA 1
ATOM 1814 C C . TYR A 1 225 ? 1.498 3.443 -28.422 1.00 46.78 225 TYR A C 1
ATOM 1816 O O . TYR A 1 225 ? 1.697 3.129 -29.600 1.00 46.78 225 TYR A O 1
ATOM 1824 N N . PRO A 1 226 ? 1.24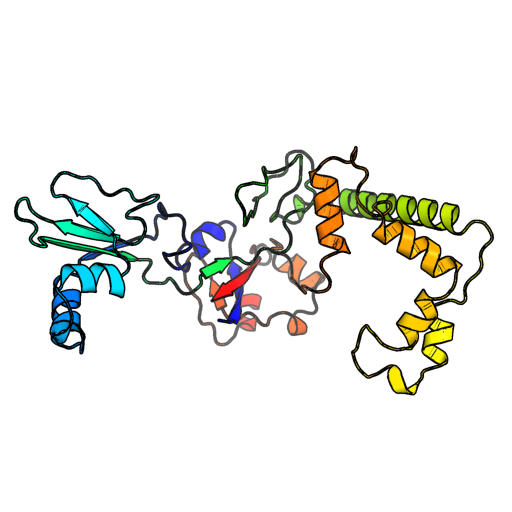5 2.539 -27.476 1.00 47.62 226 PRO A N 1
ATOM 1825 C CA . PRO A 1 226 ? 1.015 1.137 -27.781 1.00 47.62 226 PRO A CA 1
ATOM 1826 C C . PRO A 1 226 ? -0.027 1.025 -28.888 1.00 47.62 226 PRO A C 1
ATOM 1828 O O . PRO A 1 226 ? -1.034 1.735 -28.841 1.00 47.62 226 PRO A O 1
ATOM 1831 N N . ASP A 1 227 ? 0.228 0.167 -29.881 1.00 55.28 227 ASP A N 1
ATOM 1832 C CA . ASP A 1 227 ? -0.770 -0.175 -30.898 1.00 55.28 227 ASP A CA 1
ATOM 1833 C C . ASP A 1 227 ? -2.102 -0.436 -30.176 1.00 55.28 227 ASP A C 1
ATOM 1835 O O . ASP A 1 227 ? -2.120 -1.106 -29.146 1.00 55.28 227 ASP A O 1
ATOM 1839 N N . GLU A 1 228 ? -3.231 0.087 -30.656 1.00 56.84 228 GLU A N 1
ATOM 1840 C CA . GLU A 1 228 ? -4.517 -0.194 -30.004 1.00 56.84 228 GLU A CA 1
ATOM 1841 C C . GLU A 1 228 ? -4.832 -1.700 -29.977 1.00 56.84 228 GLU A C 1
ATOM 1843 O O . GLU A 1 228 ? -5.620 -2.148 -29.143 1.00 56.84 228 GLU A O 1
ATOM 1848 N N . ARG A 1 229 ? -4.166 -2.475 -30.845 1.00 54.62 229 ARG A N 1
ATOM 1849 C CA . ARG A 1 229 ? -4.173 -3.942 -30.902 1.00 54.62 229 ARG A CA 1
ATOM 1850 C C . ARG A 1 229 ? -3.180 -4.606 -29.943 1.00 54.62 229 ARG A C 1
ATOM 1852 O O . ARG A 1 229 ? -3.239 -5.820 -29.774 1.00 54.62 229 ARG A O 1
ATOM 1859 N N . MET A 1 230 ? -2.261 -3.844 -29.354 1.00 55.88 230 MET A N 1
ATOM 1860 C CA . MET A 1 230 ? -1.371 -4.306 -28.295 1.00 55.88 230 MET A CA 1
ATOM 1861 C C . MET A 1 230 ? -2.233 -4.639 -27.068 1.00 55.88 230 MET A C 1
ATOM 1863 O O . MET A 1 230 ? -3.112 -3.837 -26.717 1.00 55.88 230 MET A O 1
ATOM 1867 N N . PRO A 1 231 ? -2.028 -5.801 -26.423 1.00 60.28 231 PRO A N 1
ATOM 1868 C CA . PRO A 1 231 ? -2.729 -6.129 -25.192 1.00 60.28 231 PRO A CA 1
ATOM 1869 C C . PRO A 1 231 ? -2.638 -4.975 -24.187 1.00 60.28 231 PRO A C 1
ATOM 1871 O O . PRO A 1 231 ? -1.596 -4.329 -24.068 1.00 60.28 231 PRO A O 1
ATOM 1874 N N . GLU A 1 232 ? -3.736 -4.698 -23.488 1.00 55.97 232 GLU A N 1
ATOM 1875 C CA . GLU A 1 232 ? -3.861 -3.591 -22.527 1.00 55.97 232 GLU A CA 1
ATOM 1876 C C . GLU A 1 232 ? -2.687 -3.545 -21.532 1.00 55.97 232 GLU A C 1
ATOM 1878 O O . GLU A 1 232 ? -2.077 -2.496 -21.340 1.00 55.97 232 GLU A O 1
ATOM 1883 N N . PHE A 1 233 ? -2.238 -4.711 -21.063 1.00 59.12 233 PHE A N 1
ATOM 1884 C CA . PHE A 1 233 ? -1.103 -4.826 -20.146 1.00 59.12 233 PHE A CA 1
ATOM 1885 C C . PHE A 1 233 ? 0.259 -4.436 -20.764 1.00 59.12 233 PHE A C 1
ATOM 1887 O O . PHE A 1 233 ? 1.080 -3.795 -20.109 1.00 59.12 233 PHE A O 1
ATOM 1894 N N . GLU A 1 234 ? 0.542 -4.788 -22.026 1.00 55.75 234 GLU A N 1
ATOM 1895 C CA . GLU A 1 234 ? 1.790 -4.380 -22.703 1.00 55.75 234 GLU A CA 1
ATOM 1896 C C . GLU A 1 234 ? 1.807 -2.862 -22.911 1.00 55.75 234 GLU A C 1
ATOM 1898 O O . GLU A 1 234 ? 2.850 -2.206 -22.821 1.00 55.75 234 GLU A O 1
ATOM 1903 N N . ARG A 1 235 ? 0.619 -2.294 -23.124 1.00 60.44 235 ARG A N 1
ATOM 1904 C CA . ARG A 1 235 ? 0.399 -0.859 -23.243 1.00 60.44 235 ARG A CA 1
ATOM 1905 C C . ARG A 1 235 ? 0.666 -0.108 -21.940 1.00 60.44 235 ARG A C 1
ATOM 1907 O O . ARG A 1 235 ? 1.234 0.983 -21.958 1.00 60.44 235 ARG A O 1
ATOM 1914 N N . GLU A 1 236 ? 0.332 -0.705 -20.812 1.00 56.44 236 GLU A N 1
ATOM 1915 C CA . GLU A 1 236 ? 0.586 -0.144 -19.485 1.00 56.44 236 GLU A CA 1
ATOM 1916 C C . GLU A 1 236 ? 2.052 -0.254 -19.074 1.00 56.44 236 GLU A C 1
ATOM 1918 O O . GLU A 1 236 ? 2.625 0.733 -18.618 1.00 56.44 236 GLU A O 1
ATOM 1923 N N . ILE A 1 237 ? 2.698 -1.398 -19.336 1.00 52.44 237 ILE A N 1
ATOM 1924 C CA . ILE A 1 237 ? 4.154 -1.573 -19.187 1.00 52.44 237 ILE A CA 1
ATOM 1925 C C . ILE A 1 237 ? 4.898 -0.487 -19.968 1.00 52.44 237 ILE A C 1
ATOM 1927 O O . ILE A 1 237 ? 5.851 0.126 -19.480 1.00 52.44 237 ILE A O 1
ATOM 1931 N N . TRP A 1 238 ? 4.442 -0.226 -21.190 1.00 53.50 238 TRP A N 1
ATOM 1932 C CA . TRP A 1 238 ? 4.992 0.819 -22.032 1.00 53.50 238 TRP A CA 1
ATOM 1933 C C . TRP A 1 238 ? 4.790 2.224 -21.446 1.00 53.50 238 TRP A C 1
ATOM 1935 O O . TRP A 1 238 ? 5.719 3.029 -21.472 1.00 53.50 238 TRP A O 1
ATOM 1945 N N . ASN A 1 239 ? 3.620 2.532 -20.886 1.00 54.12 239 ASN A N 1
ATOM 1946 C CA . ASN A 1 239 ? 3.392 3.812 -20.211 1.00 54.12 239 ASN A CA 1
ATOM 1947 C C . ASN A 1 239 ? 4.274 3.959 -18.961 1.00 54.12 239 ASN A C 1
ATOM 1949 O O . ASN A 1 239 ? 4.884 5.009 -18.767 1.00 54.12 239 ASN A O 1
ATOM 1953 N N . PHE A 1 240 ? 4.406 2.899 -18.166 1.00 49.44 240 PHE A N 1
ATOM 1954 C CA . PHE A 1 240 ? 5.164 2.896 -16.920 1.00 49.44 240 PHE A CA 1
ATOM 1955 C C . PHE A 1 240 ? 6.668 3.119 -17.132 1.00 49.44 240 PHE A C 1
ATOM 1957 O O . PHE A 1 240 ? 7.266 3.994 -16.513 1.00 49.44 240 PHE A O 1
ATOM 1964 N N . PHE A 1 241 ? 7.295 2.376 -18.049 1.00 44.75 241 PHE A N 1
ATOM 1965 C CA . PHE A 1 241 ? 8.737 2.510 -18.281 1.00 44.75 241 PHE A CA 1
ATOM 1966 C C . PHE A 1 241 ? 9.136 3.821 -18.971 1.00 44.75 241 PHE A C 1
ATOM 1968 O O . PHE A 1 241 ? 10.314 4.183 -18.933 1.00 44.75 241 PHE A O 1
ATOM 1975 N N . TRP A 1 242 ? 8.204 4.505 -19.646 1.00 49.75 242 TRP A N 1
ATOM 1976 C CA . TRP A 1 242 ? 8.574 5.530 -20.625 1.00 49.75 242 TRP A CA 1
ATOM 1977 C C . TRP A 1 242 ? 7.865 6.882 -20.491 1.00 49.75 242 TRP A C 1
ATOM 1979 O O . TRP A 1 242 ? 8.426 7.856 -20.993 1.00 49.75 242 TRP A O 1
ATOM 1989 N N . ASN A 1 243 ? 6.707 6.977 -19.825 1.00 43.50 243 ASN A N 1
ATOM 1990 C CA . ASN A 1 243 ? 6.032 8.260 -19.570 1.00 43.50 243 ASN A CA 1
ATOM 1991 C C . ASN A 1 243 ? 6.279 8.805 -18.158 1.00 43.50 243 ASN A C 1
ATOM 1993 O O . ASN A 1 243 ? 6.201 10.019 -17.973 1.00 43.50 243 ASN A O 1
ATOM 1997 N N . ASP A 1 244 ? 6.615 7.954 -17.185 1.00 41.56 244 ASP A N 1
ATOM 1998 C CA . ASP A 1 244 ? 6.876 8.406 -15.818 1.00 41.56 244 ASP A CA 1
ATOM 1999 C C . ASP A 1 244 ? 8.360 8.752 -15.643 1.00 41.56 244 ASP A C 1
ATOM 2001 O O . ASP A 1 244 ? 9.226 7.936 -15.309 1.00 41.56 244 ASP A O 1
ATOM 2005 N N . HIS A 1 245 ? 8.690 10.002 -15.969 1.00 32.97 245 HIS A N 1
ATOM 2006 C CA . HIS A 1 245 ? 10.009 10.551 -15.711 1.00 32.97 245 HIS A CA 1
ATOM 2007 C C . HIS A 1 245 ? 10.239 10.643 -14.199 1.00 32.97 245 HIS A C 1
ATOM 2009 O O . HIS A 1 245 ? 9.721 11.532 -13.536 1.00 32.97 245 HIS A O 1
ATOM 2015 N N . ALA A 1 246 ? 11.118 9.774 -13.702 1.00 31.84 246 ALA A N 1
ATOM 2016 C CA . ALA A 1 246 ? 11.760 9.871 -12.396 1.00 31.84 246 ALA A CA 1
ATOM 2017 C C . ALA A 1 246 ? 10.894 9.520 -11.177 1.00 31.84 246 ALA A C 1
ATOM 2019 O O . ALA A 1 246 ? 10.632 10.355 -10.320 1.00 31.84 246 ALA A O 1
ATOM 2020 N N . HIS A 1 247 ? 10.673 8.223 -10.974 1.00 33.03 247 HIS A N 1
ATOM 2021 C CA . HIS A 1 247 ? 10.652 7.689 -9.615 1.00 33.03 247 HIS A CA 1
ATOM 2022 C C . HIS A 1 247 ? 11.765 6.655 -9.464 1.00 33.03 247 HIS A C 1
ATOM 2024 O O . HIS A 1 247 ? 11.637 5.493 -9.849 1.00 33.03 247 HIS A O 1
ATOM 2030 N N . HIS A 1 248 ? 12.900 7.119 -8.923 1.00 31.16 248 HIS A N 1
ATOM 2031 C CA . HIS A 1 248 ? 13.961 6.273 -8.380 1.00 31.16 248 HIS A CA 1
ATOM 2032 C C . HIS A 1 248 ? 13.352 5.339 -7.344 1.00 31.16 248 HIS A C 1
ATOM 2034 O O . HIS A 1 248 ? 13.211 5.694 -6.178 1.00 31.16 248 HIS A O 1
ATOM 2040 N N . SER A 1 249 ? 12.962 4.156 -7.775 1.00 34.22 249 SER A N 1
ATOM 2041 C CA . SER A 1 249 ? 12.285 3.213 -6.918 1.00 34.22 249 SER A CA 1
ATOM 2042 C C . SER A 1 249 ? 13.053 1.912 -6.992 1.00 34.22 249 SER A C 1
ATOM 2044 O O . SER A 1 249 ? 13.198 1.293 -8.041 1.00 34.22 249 SER A O 1
ATOM 2046 N N . ILE A 1 250 ? 13.696 1.597 -5.873 1.00 37.75 250 ILE A N 1
ATOM 2047 C CA . ILE A 1 250 ? 14.457 0.371 -5.725 1.00 37.75 250 ILE A CA 1
ATOM 2048 C C . ILE A 1 250 ? 13.443 -0.713 -5.388 1.00 37.75 250 ILE A C 1
ATOM 2050 O O . ILE A 1 250 ? 12.842 -0.734 -4.322 1.00 37.75 250 ILE A O 1
ATOM 2054 N N . ASP A 1 251 ? 13.255 -1.564 -6.378 1.00 45.91 251 ASP A N 1
ATOM 2055 C CA . ASP A 1 251 ? 12.575 -2.843 -6.422 1.00 45.91 251 ASP A CA 1
ATOM 2056 C C . ASP A 1 251 ? 12.343 -3.563 -5.071 1.00 45.91 251 ASP A C 1
ATOM 2058 O O . ASP A 1 251 ? 13.269 -3.772 -4.279 1.00 45.91 251 ASP A O 1
ATOM 2062 N N . LEU A 1 252 ? 11.130 -4.109 -4.896 1.00 43.66 252 LEU A N 1
ATOM 2063 C CA . LEU A 1 252 ? 10.816 -5.208 -3.967 1.00 43.66 252 LEU A CA 1
ATOM 2064 C C . LEU A 1 252 ? 11.556 -6.490 -4.400 1.00 43.66 252 LEU A C 1
ATOM 2066 O O . LEU A 1 252 ? 10.959 -7.457 -4.876 1.00 43.66 252 LEU A O 1
ATOM 2070 N N . LEU A 1 253 ? 12.881 -6.504 -4.284 1.00 49.06 253 LEU A N 1
ATOM 2071 C CA . LEU A 1 253 ? 13.701 -7.663 -4.609 1.00 49.06 253 LEU A CA 1
ATOM 2072 C C . LEU A 1 253 ? 13.822 -8.564 -3.383 1.00 49.06 253 LEU A C 1
ATOM 2074 O O . LEU A 1 253 ? 14.623 -8.308 -2.490 1.00 49.06 253 LEU A O 1
ATOM 2078 N N . LEU A 1 254 ? 13.079 -9.671 -3.396 1.00 54.25 254 LEU A N 1
ATOM 2079 C CA . LEU A 1 254 ? 13.322 -10.824 -2.528 1.00 54.25 254 LEU A CA 1
ATOM 2080 C C . LEU A 1 254 ? 14.669 -11.455 -2.917 1.00 54.25 254 LEU A C 1
ATOM 2082 O O . LEU A 1 254 ? 14.753 -12.256 -3.859 1.00 54.25 254 LEU A O 1
ATOM 2086 N N . LEU A 1 255 ? 15.737 -11.065 -2.218 1.00 58.78 255 LEU A N 1
ATOM 2087 C CA . LEU A 1 255 ? 17.091 -11.587 -2.418 1.00 58.78 255 LEU A CA 1
ATOM 2088 C C . LEU A 1 255 ? 17.559 -12.338 -1.184 1.00 58.78 255 LEU A C 1
ATOM 2090 O O . LEU A 1 255 ? 17.364 -11.892 -0.058 1.00 58.78 255 LEU A O 1
ATOM 2094 N N . SER A 1 256 ? 18.285 -13.430 -1.410 1.00 64.44 256 SER A N 1
ATOM 2095 C CA . SER A 1 256 ? 19.199 -13.945 -0.395 1.00 64.44 256 SER A CA 1
ATOM 2096 C C . SER A 1 256 ? 20.291 -12.905 -0.120 1.00 64.44 256 SER A C 1
ATOM 2098 O O . SER A 1 256 ? 20.799 -12.300 -1.075 1.00 64.44 256 SER A O 1
ATOM 2100 N N . LYS A 1 257 ? 20.734 -12.767 1.131 1.00 68.19 257 LYS A N 1
ATOM 2101 C CA . LYS A 1 257 ? 21.863 -11.903 1.525 1.00 68.19 257 LYS A CA 1
ATOM 2102 C C . LYS A 1 257 ? 23.086 -12.022 0.600 1.00 68.19 257 LYS A C 1
ATOM 2104 O O . LYS A 1 257 ? 23.666 -11.004 0.230 1.00 68.19 257 LYS A O 1
ATOM 2109 N N . ILE A 1 258 ? 23.473 -13.228 0.172 1.00 65.69 258 ILE A N 1
ATOM 2110 C CA . ILE A 1 258 ? 24.661 -13.403 -0.690 1.00 65.69 258 ILE A CA 1
ATOM 2111 C C . ILE A 1 258 ? 24.499 -12.782 -2.089 1.00 65.69 258 ILE A C 1
ATOM 2113 O O . ILE A 1 258 ? 25.436 -12.191 -2.625 1.00 65.69 258 ILE A O 1
ATOM 2117 N N . GLU A 1 259 ? 23.302 -12.870 -2.670 1.00 62.09 259 GLU A N 1
ATOM 2118 C CA . GLU A 1 259 ? 22.974 -12.225 -3.947 1.00 62.09 259 GLU A CA 1
ATOM 2119 C C . GLU A 1 259 ? 22.886 -10.705 -3.811 1.00 62.09 259 GLU A C 1
ATOM 2121 O O . GLU A 1 259 ? 23.231 -9.991 -4.752 1.00 62.09 259 GLU A O 1
ATOM 2126 N N . TYR A 1 260 ? 22.470 -10.222 -2.639 1.00 61.09 260 TYR A N 1
ATOM 2127 C CA . TYR A 1 260 ? 22.478 -8.803 -2.307 1.00 61.09 260 TYR A CA 1
ATOM 2128 C C . TYR A 1 260 ? 23.916 -8.253 -2.278 1.00 61.09 260 TYR A C 1
ATOM 2130 O O . TYR A 1 260 ? 24.229 -7.303 -2.993 1.00 61.09 260 TYR A O 1
ATOM 2138 N N . ILE A 1 261 ? 24.820 -8.912 -1.538 1.00 60.81 261 ILE A N 1
ATOM 2139 C CA . ILE A 1 261 ? 26.242 -8.530 -1.426 1.00 60.81 261 ILE A CA 1
ATOM 2140 C C . ILE A 1 261 ? 26.935 -8.507 -2.797 1.00 60.81 261 ILE A C 1
ATOM 2142 O O . ILE A 1 261 ? 27.734 -7.619 -3.076 1.00 60.81 261 ILE A O 1
ATOM 2146 N N . ARG A 1 262 ? 26.641 -9.477 -3.670 1.00 62.25 262 ARG A N 1
ATOM 2147 C CA . ARG A 1 262 ? 27.286 -9.586 -4.990 1.00 62.25 262 ARG A CA 1
ATOM 2148 C C . ARG A 1 262 ? 26.927 -8.464 -5.963 1.00 62.25 262 ARG A C 1
ATOM 2150 O O . ARG A 1 262 ? 27.682 -8.246 -6.907 1.00 62.25 262 ARG A O 1
ATOM 2157 N N . ARG A 1 263 ? 25.764 -7.825 -5.808 1.00 57.19 263 ARG A N 1
ATOM 2158 C CA . ARG A 1 263 ? 25.203 -6.924 -6.830 1.00 57.19 263 ARG A CA 1
ATOM 2159 C C . ARG A 1 263 ? 25.213 -5.452 -6.453 1.00 57.19 263 ARG A C 1
ATOM 2161 O O . ARG A 1 263 ? 25.218 -4.621 -7.356 1.00 57.19 263 ARG A O 1
ATOM 2168 N N . PHE A 1 264 ? 25.231 -5.127 -5.165 1.00 55.22 264 PHE A N 1
ATOM 2169 C CA . PHE A 1 264 ? 25.142 -3.749 -4.699 1.00 55.22 264 PHE A CA 1
ATOM 2170 C C . PHE A 1 264 ? 26.387 -3.363 -3.899 1.00 55.22 264 PHE A C 1
ATOM 2172 O O . PHE A 1 264 ? 26.839 -4.112 -3.036 1.00 55.22 264 PHE A O 1
ATOM 2179 N N . ASP A 1 265 ? 26.920 -2.165 -4.159 1.00 51.69 265 ASP A N 1
ATOM 2180 C CA . ASP A 1 265 ? 27.882 -1.513 -3.266 1.00 51.69 265 ASP A CA 1
ATOM 2181 C C . ASP A 1 265 ? 27.122 -1.109 -1.994 1.00 51.69 265 ASP A C 1
ATOM 2183 O O . ASP A 1 265 ? 26.493 -0.050 -1.912 1.00 51.69 265 ASP A O 1
ATOM 2187 N N . ILE A 1 266 ? 27.090 -2.049 -1.048 1.00 43.38 266 ILE A N 1
ATOM 2188 C CA . ILE A 1 266 ? 26.199 -2.103 0.115 1.00 43.38 266 ILE A CA 1
ATOM 2189 C C . ILE A 1 266 ? 26.186 -0.804 0.937 1.00 43.38 266 ILE A C 1
ATOM 2191 O O . ILE A 1 266 ? 25.176 -0.433 1.525 1.00 43.38 266 ILE A O 1
ATOM 2195 N N . HIS A 1 267 ? 27.280 -0.047 0.919 1.00 44.59 267 HIS A N 1
ATOM 2196 C CA . HIS A 1 267 ? 27.424 1.179 1.698 1.00 44.59 267 HIS A CA 1
ATOM 2197 C C . HIS A 1 267 ? 26.736 2.405 1.085 1.00 44.59 267 HIS A C 1
ATOM 2199 O O . HIS A 1 267 ? 26.558 3.402 1.782 1.00 44.59 267 HIS A O 1
ATOM 2205 N N . LYS A 1 268 ? 26.329 2.354 -0.191 1.00 47.66 268 LYS A N 1
ATOM 2206 C CA . LYS A 1 268 ? 25.688 3.495 -0.869 1.00 47.66 268 LYS A CA 1
ATOM 2207 C C . LYS A 1 268 ? 24.162 3.476 -0.808 1.00 47.66 268 LYS A C 1
ATOM 2209 O O . LYS A 1 268 ? 23.559 4.539 -0.905 1.00 47.66 268 LYS A O 1
ATOM 2214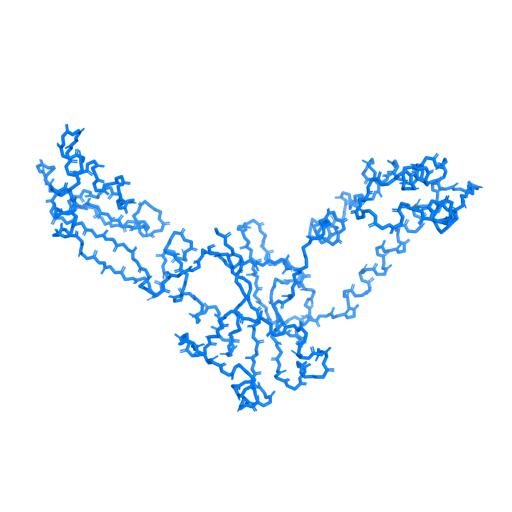 N N . PHE A 1 269 ? 23.550 2.303 -0.628 1.00 43.94 269 PHE A N 1
ATOM 2215 C CA . PHE A 1 269 ? 22.096 2.120 -0.749 1.00 43.94 269 PHE A CA 1
ATOM 2216 C C . PHE A 1 269 ? 21.386 1.687 0.540 1.00 43.94 269 PHE A C 1
ATOM 2218 O O . PHE A 1 269 ? 20.174 1.844 0.637 1.00 43.94 269 PHE A O 1
ATOM 2225 N N . LEU A 1 270 ? 22.104 1.194 1.555 1.00 48.47 270 LEU A N 1
ATOM 2226 C CA . LEU A 1 270 ? 21.506 0.805 2.840 1.00 48.47 270 LEU A CA 1
ATOM 2227 C C . LEU A 1 270 ? 21.256 2.011 3.760 1.00 48.47 270 LEU A C 1
ATOM 2229 O O . LEU A 1 270 ? 21.733 2.051 4.890 1.00 48.47 270 LEU A O 1
ATOM 2233 N N . LYS A 1 271 ? 20.514 3.010 3.289 1.00 55.59 271 LYS A N 1
ATOM 2234 C CA . LYS A 1 271 ? 19.807 3.910 4.203 1.00 55.59 271 LYS A CA 1
ATOM 2235 C C . LYS A 1 271 ? 18.368 3.428 4.275 1.00 55.59 271 LYS A C 1
ATOM 2237 O O . LYS A 1 271 ? 17.512 3.905 3.540 1.00 55.59 271 LYS A O 1
ATOM 2242 N N . TYR A 1 272 ? 18.132 2.425 5.112 1.00 66.69 272 TYR A N 1
ATOM 2243 C CA . TYR A 1 272 ? 16.786 2.112 5.573 1.00 66.69 272 TYR A CA 1
ATOM 2244 C C . TYR A 1 272 ? 16.569 2.777 6.924 1.00 66.69 272 TYR A C 1
ATOM 2246 O O . TYR A 1 272 ? 17.491 2.888 7.734 1.00 66.69 272 TYR A O 1
ATOM 2254 N N . ASN A 1 273 ? 15.351 3.254 7.135 1.00 66.75 273 ASN A N 1
ATOM 2255 C CA . ASN A 1 273 ? 14.975 3.935 8.364 1.00 66.75 273 ASN A CA 1
ATOM 2256 C C . ASN A 1 273 ? 14.624 2.912 9.445 1.00 66.75 273 ASN A C 1
ATOM 2258 O O . ASN A 1 273 ? 14.903 3.146 10.614 1.00 66.75 273 ASN A O 1
ATOM 2262 N N . LEU A 1 274 ? 14.057 1.770 9.039 1.00 79.38 274 LEU A N 1
ATOM 2263 C CA . LEU A 1 274 ? 13.494 0.760 9.929 1.00 79.38 274 LEU A CA 1
ATOM 2264 C C . LEU A 1 274 ? 13.821 -0.656 9.445 1.00 79.38 274 LEU A C 1
ATOM 2266 O O . LEU A 1 274 ? 14.038 -0.893 8.252 1.00 79.38 274 LEU A O 1
ATOM 2270 N N . ILE A 1 275 ? 13.829 -1.605 10.379 1.00 83.00 275 ILE A N 1
ATOM 2271 C CA . ILE A 1 275 ? 14.021 -3.029 10.102 1.00 83.00 275 ILE A CA 1
ATOM 2272 C C . ILE A 1 275 ? 12.896 -3.804 10.775 1.00 83.00 275 ILE A C 1
ATOM 2274 O O . ILE A 1 275 ? 12.587 -3.549 11.934 1.00 83.00 275 ILE A O 1
ATOM 2278 N N . ILE A 1 276 ? 12.312 -4.772 10.076 1.00 82.56 276 ILE A N 1
ATOM 2279 C CA . ILE A 1 276 ? 11.299 -5.671 10.628 1.00 82.56 276 ILE A CA 1
ATOM 2280 C C . ILE A 1 276 ? 11.773 -7.112 10.464 1.00 82.56 276 ILE A C 1
ATOM 2282 O O . ILE A 1 276 ? 12.191 -7.529 9.382 1.00 82.56 276 ILE A O 1
ATOM 2286 N N . LYS A 1 277 ? 11.704 -7.890 11.543 1.00 84.44 277 LYS A N 1
ATOM 2287 C CA . LYS A 1 277 ? 11.999 -9.326 11.529 1.00 84.44 277 LYS A CA 1
ATOM 2288 C C . LYS A 1 277 ? 11.054 -10.045 12.474 1.00 84.44 277 LYS A C 1
ATOM 2290 O O . LYS A 1 277 ? 10.960 -9.681 13.641 1.00 84.44 277 LYS 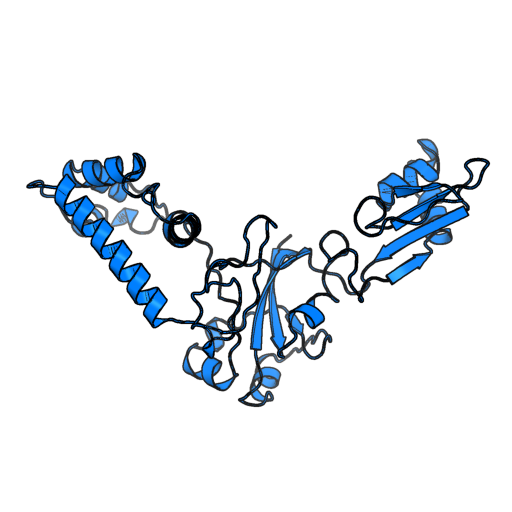A O 1
ATOM 2295 N N . ASN A 1 278 ? 10.397 -11.093 11.985 1.00 84.62 278 ASN A N 1
ATOM 2296 C CA . ASN A 1 278 ? 9.387 -11.849 12.729 1.00 84.62 278 ASN A CA 1
ATOM 2297 C C . ASN A 1 278 ? 8.291 -10.942 13.331 1.00 84.62 278 ASN A C 1
ATOM 2299 O O . ASN A 1 278 ? 7.920 -11.116 14.489 1.00 84.62 278 ASN A O 1
ATOM 2303 N N . SER A 1 279 ? 7.821 -9.948 12.567 1.00 83.31 279 SER A N 1
ATOM 2304 C CA . SER A 1 279 ? 6.812 -8.960 13.004 1.00 83.31 279 SER A CA 1
ATOM 2305 C C . SER A 1 279 ? 7.242 -8.090 14.199 1.00 83.31 279 SER A C 1
ATOM 2307 O O . SER A 1 279 ? 6.406 -7.494 14.877 1.00 83.31 279 SER A O 1
ATOM 2309 N N . VAL A 1 280 ? 8.548 -8.003 14.463 1.00 84.31 280 VAL A N 1
ATOM 2310 C CA . VAL A 1 280 ? 9.135 -7.111 15.466 1.00 84.31 280 VAL A CA 1
ATOM 2311 C C . VAL A 1 280 ? 9.878 -5.996 14.747 1.00 84.31 280 VAL A C 1
ATOM 2313 O O . VAL A 1 280 ? 10.731 -6.269 13.897 1.00 84.31 280 VAL A O 1
ATOM 2316 N N . LEU A 1 281 ? 9.551 -4.751 15.097 1.00 85.62 281 LEU A N 1
ATOM 2317 C CA . LEU A 1 281 ? 10.307 -3.579 14.679 1.00 85.62 281 LEU A CA 1
ATOM 2318 C C . LEU A 1 281 ? 11.631 -3.562 15.447 1.00 85.62 281 LEU A C 1
ATOM 2320 O O . LEU A 1 281 ? 11.654 -3.523 16.675 1.00 85.62 281 LEU A O 1
ATOM 2324 N N . ILE A 1 282 ? 12.730 -3.641 14.712 1.00 83.19 282 ILE A N 1
ATOM 2325 C CA . ILE A 1 282 ? 14.081 -3.674 15.249 1.00 83.19 282 ILE A CA 1
ATOM 2326 C C . ILE A 1 282 ? 14.687 -2.278 15.089 1.00 83.19 282 ILE A C 1
ATOM 2328 O O . ILE A 1 282 ? 15.103 -1.883 13.996 1.00 83.19 282 ILE A O 1
ATOM 2332 N N . GLU A 1 283 ? 14.776 -1.541 16.193 1.00 70.50 283 GLU A N 1
ATOM 2333 C CA . GLU A 1 283 ? 15.541 -0.295 16.274 1.00 70.50 283 GLU A CA 1
ATOM 2334 C C . GLU A 1 283 ? 17.037 -0.590 16.479 1.00 70.50 283 GLU A C 1
ATOM 2336 O O . GLU A 1 283 ? 17.622 -0.314 17.529 1.00 70.50 283 GLU A O 1
ATOM 2341 N N . GLU A 1 284 ? 17.692 -1.177 15.473 1.00 65.75 284 GLU A N 1
ATOM 2342 C CA . GLU A 1 284 ? 19.104 -1.534 15.614 1.00 65.75 284 GLU A CA 1
ATOM 2343 C C . GLU A 1 284 ? 20.009 -0.336 15.326 1.00 65.75 284 GLU A C 1
ATOM 2345 O O . GLU A 1 284 ? 20.140 0.126 14.189 1.00 65.75 284 GLU A O 1
ATOM 2350 N N . ARG A 1 285 ? 20.716 0.136 16.361 1.00 61.38 285 ARG A N 1
ATOM 2351 C CA . ARG A 1 285 ? 21.690 1.235 16.230 1.00 61.38 285 ARG A CA 1
ATOM 2352 C C . ARG A 1 285 ? 22.839 0.895 15.274 1.00 61.38 285 ARG A C 1
ATOM 2354 O O . ARG A 1 285 ? 23.452 1.803 14.719 1.00 61.38 285 ARG A O 1
ATOM 2361 N N . ASN A 1 286 ? 23.132 -0.396 15.084 1.00 73.44 286 ASN A N 1
ATOM 2362 C CA . ASN A 1 286 ? 24.184 -0.889 14.197 1.00 73.44 286 ASN A CA 1
ATOM 2363 C C . ASN A 1 286 ? 23.622 -1.811 13.102 1.00 73.44 286 ASN A C 1
ATOM 2365 O O . ASN A 1 286 ? 23.804 -3.027 13.112 1.00 73.44 286 ASN A O 1
ATOM 2369 N N . GLN A 1 287 ? 22.963 -1.201 12.118 1.00 71.06 287 GLN A N 1
ATOM 2370 C CA . GLN A 1 287 ? 22.397 -1.857 10.931 1.00 71.06 287 GLN A CA 1
ATOM 2371 C C . GLN A 1 287 ? 23.368 -2.825 10.222 1.00 71.06 287 GLN A C 1
ATOM 2373 O O . GLN A 1 287 ? 22.966 -3.886 9.740 1.00 71.06 287 GLN A O 1
ATOM 2378 N N . LYS A 1 288 ? 24.664 -2.485 10.192 1.00 71.12 288 LYS A N 1
ATOM 2379 C CA . LYS A 1 288 ? 25.711 -3.324 9.597 1.00 71.12 288 LYS A CA 1
ATOM 2380 C C . LYS A 1 288 ? 25.874 -4.646 10.343 1.00 71.12 288 LYS A C 1
ATOM 2382 O O . LYS A 1 288 ? 25.921 -5.695 9.715 1.00 71.12 288 LYS A O 1
ATOM 2387 N N . GLU A 1 289 ? 25.958 -4.593 11.666 1.00 77.56 289 GLU A N 1
ATOM 2388 C CA . GLU A 1 289 ? 26.161 -5.778 12.501 1.00 77.56 289 GLU A CA 1
ATOM 2389 C C . GLU A 1 289 ? 24.978 -6.740 12.405 1.00 77.56 289 GLU A C 1
ATOM 2391 O O . GLU A 1 289 ? 25.178 -7.945 12.244 1.00 77.56 289 GLU A O 1
ATOM 2396 N N . LEU A 1 290 ? 23.750 -6.207 12.382 1.00 78.12 290 LEU A N 1
ATOM 2397 C CA . LEU A 1 290 ? 22.569 -7.021 12.118 1.00 78.12 290 LEU A CA 1
ATOM 2398 C C . LEU A 1 290 ? 22.677 -7.702 10.753 1.00 78.12 290 LEU A C 1
ATOM 2400 O O . LEU A 1 290 ? 22.567 -8.924 10.691 1.00 78.12 290 LEU A O 1
ATOM 2404 N N . PHE A 1 291 ? 22.932 -6.949 9.679 1.00 74.81 291 PHE A N 1
ATOM 2405 C CA . PHE A 1 291 ? 23.065 -7.516 8.335 1.00 74.81 291 PHE A CA 1
ATOM 2406 C C . PHE A 1 291 ? 24.158 -8.593 8.275 1.00 74.81 291 PHE A C 1
ATOM 2408 O O . PHE A 1 291 ? 23.929 -9.679 7.737 1.00 74.81 291 PHE A O 1
ATOM 2415 N N . ASP A 1 292 ? 25.323 -8.336 8.872 1.00 78.00 292 ASP A N 1
ATOM 2416 C CA . ASP A 1 292 ? 26.454 -9.263 8.929 1.00 78.00 292 ASP A CA 1
ATOM 2417 C C . ASP A 1 292 ? 26.113 -10.541 9.716 1.00 78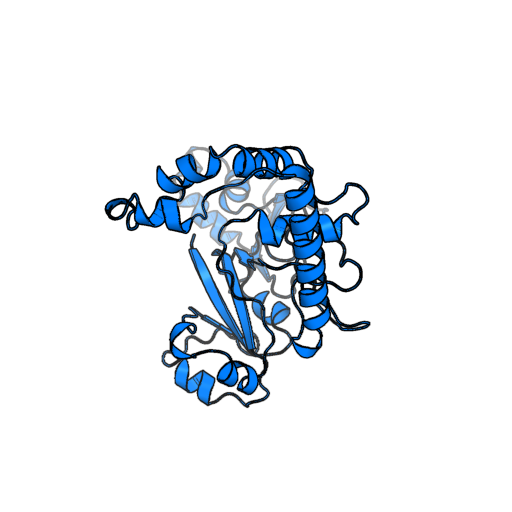.00 292 ASP A C 1
ATOM 2419 O O . ASP A 1 292 ? 26.545 -11.623 9.313 1.00 78.00 292 ASP A O 1
ATOM 2423 N N . SER A 1 293 ? 25.255 -10.453 10.738 1.00 82.12 293 SER A N 1
ATOM 2424 C CA . SER A 1 293 ? 24.778 -11.605 11.521 1.00 82.12 293 SER A CA 1
ATOM 2425 C C . SER A 1 293 ? 23.772 -12.503 10.788 1.00 82.12 293 SER A C 1
ATOM 2427 O O . SER A 1 293 ? 23.600 -13.664 11.162 1.00 82.12 293 SER A O 1
ATOM 2429 N N . LEU A 1 294 ? 23.094 -11.998 9.749 1.00 80.31 294 LEU A N 1
ATOM 2430 C CA . LEU A 1 294 ? 22.063 -12.772 9.055 1.00 80.31 294 LEU A CA 1
ATOM 2431 C C . LEU A 1 294 ? 22.670 -13.961 8.292 1.00 80.31 294 LEU A C 1
ATOM 2433 O O . LEU A 1 294 ? 23.694 -13.793 7.617 1.00 80.31 294 LEU A O 1
ATOM 2437 N N . PRO A 1 295 ? 22.027 -15.142 8.317 1.00 84.25 295 PRO A N 1
ATOM 2438 C CA . PRO A 1 295 ? 22.391 -16.242 7.432 1.00 84.25 295 PRO A CA 1
ATOM 2439 C C . PRO A 1 295 ? 22.375 -15.823 5.956 1.00 84.25 295 PRO A C 1
ATOM 2441 O O . PRO A 1 295 ? 21.586 -14.962 5.555 1.00 84.25 295 PRO A O 1
ATOM 2444 N N . ASN A 1 296 ? 23.230 -16.429 5.132 1.00 78.06 296 ASN A N 1
ATOM 2445 C CA . ASN A 1 296 ? 23.395 -16.050 3.721 1.00 78.06 296 ASN A CA 1
ATOM 2446 C C . ASN A 1 296 ? 22.125 -16.269 2.884 1.00 78.06 296 ASN A C 1
ATOM 2448 O O . ASN A 1 296 ? 21.909 -15.580 1.887 1.00 78.06 296 ASN A O 1
ATOM 2452 N N . GLU A 1 297 ? 21.306 -17.221 3.306 1.00 78.31 297 GLU A N 1
ATOM 2453 C CA . GLU A 1 297 ? 20.022 -17.621 2.746 1.00 78.31 297 GLU A CA 1
ATOM 2454 C C . GLU A 1 297 ? 18.847 -16.765 3.232 1.00 78.31 297 GLU A C 1
ATOM 2456 O O . GLU A 1 297 ? 17.739 -16.928 2.728 1.00 78.31 297 GLU A O 1
ATOM 2461 N N . SER A 1 298 ? 19.075 -15.845 4.177 1.00 78.12 298 SER A N 1
ATOM 2462 C CA . SER A 1 298 ? 18.022 -14.955 4.672 1.00 78.12 298 SER A CA 1
ATOM 2463 C C . SER A 1 298 ? 17.423 -14.169 3.518 1.00 78.12 298 SER A C 1
ATOM 2465 O O . SER A 1 298 ? 18.151 -13.505 2.772 1.00 78.12 298 SER A O 1
ATOM 2467 N N . LEU A 1 299 ? 16.101 -14.242 3.400 1.00 77.69 299 LEU A N 1
ATOM 2468 C CA . LEU A 1 299 ? 15.343 -13.450 2.450 1.00 77.69 299 LEU A CA 1
ATOM 2469 C C . LEU A 1 299 ? 15.182 -12.039 2.994 1.00 77.69 299 LEU A C 1
ATOM 2471 O O . LEU A 1 299 ? 14.738 -11.837 4.125 1.00 77.69 299 LEU A O 1
ATOM 2475 N N . LEU A 1 300 ? 15.576 -11.083 2.169 1.00 78.62 300 LEU A N 1
ATOM 2476 C CA . LEU A 1 300 ? 15.504 -9.664 2.449 1.00 78.62 300 LEU A CA 1
ATOM 2477 C C . LEU A 1 300 ? 14.512 -9.049 1.475 1.00 78.62 300 LEU A C 1
ATOM 2479 O O . LEU A 1 300 ? 14.625 -9.277 0.272 1.00 78.62 300 LEU A O 1
ATOM 2483 N N . THR A 1 301 ? 13.566 -8.278 1.997 1.00 75.31 301 THR A N 1
ATOM 2484 C CA . THR A 1 301 ? 12.614 -7.496 1.209 1.00 75.31 301 THR A CA 1
ATOM 2485 C C . THR A 1 301 ? 12.794 -6.033 1.578 1.00 75.31 301 THR A C 1
ATOM 2487 O O . THR A 1 301 ? 12.605 -5.667 2.735 1.00 75.31 301 THR A O 1
ATOM 2490 N N . LEU A 1 302 ? 13.185 -5.197 0.620 1.00 73.50 302 LEU A N 1
ATOM 2491 C CA . LEU A 1 302 ? 13.224 -3.750 0.812 1.00 73.50 302 LEU A CA 1
ATOM 2492 C C . LEU A 1 302 ? 11.871 -3.169 0.408 1.00 73.50 302 LEU A C 1
ATOM 2494 O O . LEU A 1 302 ? 11.395 -3.437 -0.690 1.00 73.50 302 LEU A O 1
ATOM 2498 N N . VAL A 1 303 ? 11.251 -2.414 1.304 1.00 72.88 303 VAL A N 1
ATOM 2499 C CA . VAL A 1 303 ? 9.884 -1.918 1.161 1.00 72.88 303 VAL A CA 1
ATOM 2500 C C . VAL A 1 303 ? 9.905 -0.412 1.337 1.00 72.88 303 VAL A C 1
ATOM 2502 O O . VAL A 1 303 ? 10.514 0.091 2.277 1.00 72.88 303 VAL A O 1
ATOM 2505 N N . TYR A 1 304 ? 9.231 0.306 0.451 1.00 73.75 304 TYR A N 1
ATOM 2506 C CA . TYR A 1 304 ? 9.009 1.738 0.586 1.00 73.75 304 TYR A CA 1
ATOM 2507 C C . TYR A 1 304 ? 7.598 1.949 1.112 1.00 73.75 304 TYR A C 1
ATOM 2509 O O . TYR A 1 304 ? 6.654 1.337 0.617 1.00 73.75 304 TYR A O 1
ATOM 2517 N N . VAL A 1 305 ? 7.453 2.764 2.149 1.00 77.88 305 VAL A N 1
ATOM 2518 C CA . VAL A 1 305 ? 6.150 3.094 2.728 1.00 77.88 305 VAL A CA 1
ATOM 2519 C C . VAL A 1 305 ? 5.976 4.600 2.810 1.00 77.88 305 VAL A C 1
ATOM 2521 O O . VAL A 1 305 ? 6.943 5.343 3.004 1.00 77.88 305 VAL A O 1
ATOM 2524 N N . TYR A 1 306 ? 4.732 5.038 2.675 1.00 79.19 306 TYR A N 1
ATOM 2525 C CA . TYR A 1 306 ? 4.332 6.417 2.916 1.00 79.19 306 TYR A CA 1
ATOM 2526 C C . TYR A 1 306 ? 3.885 6.570 4.375 1.00 79.19 306 TYR A C 1
ATOM 2528 O O . TYR A 1 306 ? 3.176 5.702 4.878 1.00 79.19 306 TYR A O 1
ATOM 2536 N N . SER A 1 307 ? 4.315 7.633 5.059 1.00 78.31 307 SER A N 1
ATOM 2537 C CA . SER A 1 307 ? 3.952 7.955 6.456 1.00 78.31 307 SER A CA 1
ATOM 2538 C C . SER A 1 307 ? 3.683 9.440 6.639 1.00 78.31 307 SER A C 1
ATOM 2540 O O . SER A 1 307 ? 4.342 10.229 5.919 1.00 78.31 307 SER A O 1
#

Organism: NCBI:txid401470

Nearest PDB structures (foldseek):
  3w0e-assembly1_B  TM=4.573E-01  e=3.734E+00  Aspergillus fumigatus Af293